Protein AF-A0A1Y2PES0-F1 (afdb_monomer)

Foldseek 3Di:
DDDDDDDDDDDDDPPPPPPPPPPPVPDDPPPPDDDDDDDDFDDDDDPDADFQQAEAAVLLVVLQLLLLVLLLLVVVLVVLVVVVVVPPPVSVVVNVVSVVVNVVSVVSNVVSVVPDDPPDPTHHDRFDHDDSPDSADAGENQRHFKYWYPLPWDWKWKWKAAPVGHTFDIWITWHARPSPPRTIMTTGDGDPDFFKIKIWMWTQDVVVRGIDITIGIHGHHD

Structure (mmCIF, N/CA/C/O backbone):
data_AF-A0A1Y2PES0-F1
#
_entry.id   AF-A0A1Y2PES0-F1
#
loop_
_atom_site.group_PDB
_atom_site.id
_atom_site.type_symbol
_atom_site.label_atom_id
_atom_site.label_alt_id
_atom_site.label_comp_id
_atom_site.label_asym_id
_atom_site.label_entity_id
_atom_site.label_seq_id
_atom_site.pdbx_PDB_ins_code
_atom_site.Cartn_x
_atom_site.Cartn_y
_atom_site.Cartn_z
_atom_site.occupancy
_atom_site.B_iso_or_equiv
_atom_site.auth_seq_id
_atom_site.auth_comp_id
_atom_site.auth_asym_id
_atom_site.auth_atom_id
_atom_site.pdbx_PDB_model_num
ATOM 1 N N . MET A 1 1 ? -47.379 29.077 63.136 1.00 41.00 1 MET A N 1
ATOM 2 C CA . MET A 1 1 ? -46.447 29.999 62.451 1.00 41.00 1 MET A CA 1
ATOM 3 C C . MET A 1 1 ? -45.117 29.281 62.284 1.00 41.00 1 MET A C 1
ATOM 5 O O . MET A 1 1 ? -44.477 29.005 63.286 1.00 41.00 1 MET A O 1
ATOM 9 N N . LYS A 1 2 ? -44.756 28.878 61.059 1.00 41.09 2 LYS A N 1
ATOM 10 C CA . LYS A 1 2 ? -43.464 28.243 60.753 1.00 41.09 2 LYS A CA 1
ATOM 11 C C . LYS A 1 2 ? -42.603 29.252 59.997 1.00 41.09 2 LYS A C 1
ATOM 13 O O . LYS A 1 2 ? -43.025 29.791 58.977 1.00 41.09 2 LYS A O 1
ATOM 18 N N . THR A 1 3 ? -41.451 29.549 60.575 1.00 44.72 3 THR A N 1
ATOM 19 C CA . THR A 1 3 ? -40.435 30.487 60.106 1.00 44.72 3 THR A CA 1
ATOM 20 C C . THR A 1 3 ? -39.692 29.931 58.892 1.00 44.72 3 THR A C 1
ATOM 22 O O . THR A 1 3 ? -39.411 28.739 58.799 1.00 44.72 3 THR A O 1
ATOM 25 N N . ARG A 1 4 ? -39.416 30.826 57.940 1.00 42.22 4 ARG A N 1
ATOM 26 C CA . ARG A 1 4 ? -38.616 30.590 56.737 1.00 42.22 4 ARG A CA 1
ATOM 27 C C . ARG A 1 4 ? -37.132 30.617 57.098 1.00 42.22 4 ARG A C 1
ATOM 29 O O . ARG A 1 4 ? -36.708 31.565 57.752 1.00 42.22 4 ARG A O 1
ATOM 36 N N . THR A 1 5 ? -36.353 29.696 56.536 1.00 45.03 5 THR 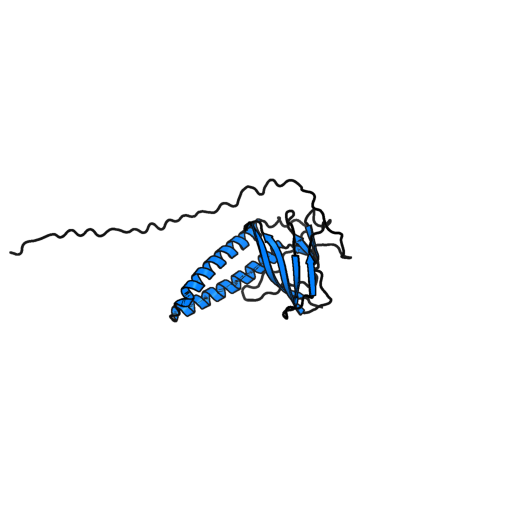A N 1
ATOM 37 C CA . THR A 1 5 ? -34.914 29.901 56.340 1.00 45.03 5 THR A CA 1
ATOM 38 C C . THR A 1 5 ? -34.556 29.482 54.919 1.00 45.03 5 THR A C 1
ATOM 40 O O . THR A 1 5 ? -34.707 28.326 54.536 1.00 45.03 5 THR A O 1
ATOM 43 N N . LEU A 1 6 ? -34.153 30.479 54.131 1.00 43.66 6 LEU A N 1
ATOM 44 C CA . LEU A 1 6 ? -33.559 30.356 52.806 1.00 43.66 6 LEU A CA 1
ATOM 45 C C . LEU A 1 6 ? -32.187 29.690 52.925 1.00 43.66 6 LEU A C 1
ATOM 47 O O . LEU A 1 6 ? -31.329 30.206 53.638 1.00 43.66 6 LEU A O 1
ATOM 51 N N . ILE A 1 7 ? -31.949 28.626 52.162 1.00 49.81 7 ILE A N 1
ATOM 52 C CA . ILE A 1 7 ? -30.593 28.187 51.829 1.00 49.81 7 ILE A CA 1
ATOM 53 C C . ILE A 1 7 ? -30.411 28.414 50.332 1.00 49.81 7 ILE A C 1
ATOM 55 O O . ILE A 1 7 ? -31.018 27.754 49.492 1.00 49.81 7 ILE A O 1
ATOM 59 N N . LYS A 1 8 ? -29.602 29.430 50.031 1.00 39.47 8 LYS A N 1
ATOM 60 C CA . LYS A 1 8 ? -28.995 29.658 48.726 1.00 39.47 8 LYS A CA 1
ATOM 61 C C . LYS A 1 8 ? -27.974 28.542 48.505 1.00 39.47 8 LYS A C 1
ATOM 63 O O . LYS A 1 8 ? -26.957 28.529 49.190 1.00 39.47 8 LYS A O 1
ATOM 68 N N . SER A 1 9 ? -28.206 27.672 47.532 1.00 40.66 9 SER A N 1
ATOM 69 C CA . SER A 1 9 ? -27.146 26.845 46.956 1.00 40.66 9 SER A CA 1
ATOM 70 C C . SER A 1 9 ? -27.098 27.111 45.465 1.00 40.66 9 SER A C 1
ATOM 72 O O . SER A 1 9 ? -27.890 26.595 44.682 1.00 40.66 9 SER A O 1
ATOM 74 N N . ALA A 1 10 ? -26.171 27.997 45.114 1.00 47.44 10 ALA A N 1
ATOM 75 C CA . ALA A 1 10 ? -25.633 28.123 43.780 1.00 47.44 10 ALA A CA 1
ATOM 76 C C . ALA A 1 10 ? -24.863 26.838 43.460 1.00 47.44 10 ALA A C 1
ATOM 78 O O . ALA A 1 10 ? -23.897 26.517 44.147 1.00 47.44 10 ALA A O 1
ATOM 79 N N . VAL A 1 11 ? -25.282 26.121 42.422 1.00 40.59 11 VAL A N 1
ATOM 80 C CA . VAL A 1 11 ? -24.442 25.126 41.755 1.00 40.59 11 VAL A CA 1
ATOM 81 C C . VAL A 1 11 ? -24.437 25.477 40.277 1.00 40.59 11 VAL A C 1
ATOM 83 O O . VAL A 1 11 ? -25.368 25.193 39.532 1.00 40.59 11 VAL A O 1
ATOM 86 N N . LEU A 1 12 ? -23.410 26.260 39.957 1.00 36.28 12 LEU A N 1
ATOM 87 C CA . LEU A 1 12 ? -22.601 26.244 38.747 1.00 36.28 12 LEU A CA 1
ATOM 88 C C . LEU A 1 12 ? -23.253 25.652 37.482 1.00 36.28 12 LEU A C 1
ATOM 90 O O . LEU A 1 12 ? -23.288 24.443 37.269 1.00 36.28 12 LEU A O 1
ATOM 94 N N . LEU A 1 13 ? -23.647 26.564 36.590 1.00 36.69 13 LEU A N 1
ATOM 95 C CA . LEU A 1 13 ? -23.593 26.363 35.146 1.00 36.69 13 LEU A CA 1
ATOM 96 C C . LEU A 1 13 ? -22.159 25.933 34.776 1.00 36.69 13 LEU A C 1
ATOM 98 O O . LEU A 1 13 ? -21.245 26.755 34.793 1.00 36.69 13 LEU A O 1
ATOM 102 N N . LEU A 1 14 ? -21.961 24.663 34.431 1.00 36.56 14 LEU A N 1
ATOM 103 C CA . LEU A 1 14 ? -20.836 24.235 33.602 1.00 36.56 14 LEU A CA 1
ATOM 104 C C . LEU A 1 14 ? -21.372 24.047 32.187 1.00 36.56 14 LEU A C 1
ATOM 106 O O . LEU A 1 14 ? -21.693 22.949 31.744 1.00 36.56 14 LEU A O 1
ATOM 110 N N . THR A 1 15 ? -21.502 25.169 31.483 1.00 38.59 15 THR A N 1
ATOM 111 C CA . THR A 1 15 ? -21.440 25.177 30.025 1.00 38.59 15 THR A CA 1
ATOM 112 C C . THR A 1 15 ? -20.070 24.641 29.641 1.00 38.59 15 THR A C 1
ATOM 114 O O . THR A 1 15 ? -19.070 25.354 29.746 1.00 38.59 15 THR A O 1
ATOM 117 N N . ILE A 1 16 ? -20.017 23.379 29.222 1.00 43.94 16 ILE A N 1
ATOM 118 C CA . ILE A 1 16 ? -18.884 22.866 28.463 1.00 43.94 16 ILE A CA 1
ATOM 119 C C . ILE A 1 16 ? -18.957 23.591 27.123 1.00 43.94 16 ILE A C 1
ATOM 121 O O . ILE A 1 16 ? -19.710 23.225 26.223 1.00 43.94 16 ILE A O 1
ATOM 125 N N . ILE A 1 17 ? -18.223 24.697 27.042 1.00 43.31 17 ILE A N 1
ATOM 126 C CA . ILE A 1 17 ? -17.782 25.264 25.780 1.00 43.31 17 ILE A CA 1
ATOM 127 C C . ILE A 1 17 ? -16.919 24.162 25.174 1.00 43.31 17 ILE A C 1
ATOM 129 O O . ILE A 1 17 ? -15.769 23.974 25.566 1.00 43.31 17 ILE A O 1
ATOM 133 N N . ALA A 1 18 ? -17.511 23.370 24.283 1.00 34.03 18 ALA A N 1
ATOM 134 C CA . ALA A 1 18 ? -16.745 22.586 23.341 1.00 34.03 18 ALA A CA 1
ATOM 135 C C . ALA A 1 18 ? -15.892 23.597 22.572 1.00 34.03 18 ALA A C 1
ATOM 137 O O . ALA A 1 18 ? -16.401 24.368 21.756 1.00 34.03 18 ALA A O 1
ATOM 138 N N . CYS A 1 19 ? -14.606 23.652 22.910 1.00 32.75 19 CYS A N 1
ATOM 139 C CA . CYS A 1 19 ? -13.605 24.320 22.106 1.00 32.75 19 CYS A CA 1
ATOM 140 C C . CYS A 1 19 ? -13.591 23.621 20.747 1.00 32.75 19 CYS A C 1
ATOM 142 O O . CYS A 1 19 ? -12.893 22.633 20.540 1.00 32.75 19 CYS A O 1
ATOM 144 N N . SER A 1 20 ? -14.393 24.144 19.824 1.00 32.91 20 SER A N 1
ATOM 145 C CA . SER A 1 20 ? -14.193 23.997 18.392 1.00 32.91 20 SER A CA 1
ATOM 146 C C . SER A 1 20 ? -12.903 24.732 18.033 1.00 32.91 20 SER A C 1
ATOM 148 O O . SER A 1 20 ? -12.934 25.825 17.473 1.00 32.91 20 SER A O 1
ATOM 150 N N . ASN A 1 21 ? -11.759 24.134 18.359 1.00 32.78 21 ASN A N 1
ATOM 151 C CA . ASN A 1 21 ? -10.548 24.403 17.606 1.00 32.78 21 ASN A CA 1
ATOM 152 C C . ASN A 1 21 ? -10.643 23.571 16.328 1.00 32.78 21 ASN A C 1
ATOM 154 O O . ASN A 1 21 ? -10.104 22.471 16.237 1.00 32.78 21 ASN A O 1
ATOM 158 N N . ASN A 1 22 ? -11.331 24.125 15.328 1.00 41.97 22 ASN A N 1
ATOM 159 C CA . ASN A 1 22 ? -10.915 23.910 13.951 1.00 41.97 22 ASN A CA 1
ATOM 160 C C . ASN A 1 22 ? -9.525 24.544 13.832 1.00 41.97 22 ASN A C 1
ATOM 162 O O . ASN A 1 22 ? -9.400 25.705 13.457 1.00 41.97 22 ASN A O 1
ATOM 166 N N . SER A 1 23 ? -8.473 23.808 14.192 1.00 35.09 23 SER A N 1
ATOM 167 C CA . SER A 1 23 ? -7.213 24.010 13.492 1.00 35.09 23 SER A CA 1
ATOM 168 C C . SER A 1 23 ? -7.359 23.234 12.191 1.00 35.09 23 SER A C 1
ATOM 170 O O . SER A 1 23 ? -7.079 22.035 12.123 1.00 35.09 23 SER A O 1
ATOM 172 N N . GLU A 1 24 ? -7.881 23.908 11.169 1.00 35.56 24 GLU A N 1
ATOM 173 C CA . GLU A 1 24 ? -7.454 23.604 9.812 1.00 35.56 24 GLU A CA 1
ATOM 174 C C . GLU A 1 24 ? -5.932 23.706 9.850 1.00 35.56 24 GLU A C 1
ATOM 176 O O . GLU A 1 24 ? -5.362 24.782 10.005 1.00 35.56 24 GLU A O 1
ATOM 181 N N . GLN A 1 25 ? -5.274 22.553 9.881 1.00 35.19 25 GLN A N 1
ATOM 182 C CA . GLN A 1 25 ? -3.841 22.485 9.705 1.00 35.19 25 GLN A CA 1
ATOM 183 C C . GLN A 1 25 ? -3.626 22.851 8.238 1.00 35.19 25 GLN A C 1
ATOM 185 O O . GLN A 1 25 ? -3.854 22.031 7.347 1.00 35.19 25 GLN A O 1
ATOM 190 N N . GLU A 1 26 ? -3.349 24.133 8.004 1.00 34.25 26 GLU A N 1
ATOM 191 C CA . GLU A 1 26 ? -3.016 24.670 6.693 1.00 34.25 26 GLU A CA 1
ATOM 192 C C . GLU A 1 26 ? -1.882 23.825 6.104 1.00 34.25 26 GLU A C 1
ATOM 194 O O . GLU A 1 26 ? -0.875 23.545 6.761 1.00 34.25 26 GLU A O 1
ATOM 199 N N . LEU A 1 27 ? -2.095 23.353 4.875 1.00 40.00 27 LEU A N 1
ATOM 200 C CA . LEU A 1 27 ? -1.072 22.674 4.089 1.00 40.00 27 LEU A CA 1
ATOM 201 C C . LEU A 1 27 ? 0.161 23.595 4.002 1.00 40.00 27 LEU A C 1
ATOM 203 O O . LEU A 1 27 ? -0.010 24.768 3.671 1.00 40.00 27 LEU A O 1
ATOM 207 N N . PRO A 1 28 ? 1.384 23.104 4.275 1.00 35.84 28 PRO A N 1
ATOM 208 C CA . PRO A 1 28 ? 2.584 23.930 4.202 1.00 35.84 28 PRO A CA 1
ATOM 209 C C . PRO A 1 28 ? 2.772 24.539 2.804 1.00 35.84 28 PRO A C 1
ATOM 211 O O . PRO A 1 28 ? 2.838 23.821 1.805 1.00 35.84 28 PRO A O 1
ATOM 214 N N . ASP A 1 29 ? 2.902 25.866 2.751 1.00 37.50 29 ASP A N 1
ATOM 215 C CA . ASP A 1 29 ? 3.033 26.692 1.536 1.00 37.50 29 ASP A CA 1
ATOM 216 C C . ASP A 1 29 ? 4.404 26.554 0.821 1.00 37.50 29 ASP A C 1
ATOM 218 O O . ASP A 1 29 ? 4.646 27.166 -0.222 1.00 37.50 29 ASP A O 1
ATOM 222 N N . ASP A 1 30 ? 5.315 25.722 1.338 1.00 35.25 30 ASP A N 1
ATOM 223 C CA . ASP A 1 30 ? 6.721 25.656 0.902 1.00 35.25 30 ASP A CA 1
ATOM 224 C C . ASP A 1 30 ? 6.998 24.762 -0.326 1.00 35.25 30 ASP A C 1
ATOM 226 O O . ASP A 1 30 ? 8.138 24.632 -0.774 1.00 35.25 30 ASP A O 1
ATOM 230 N N . PHE A 1 31 ? 5.974 24.184 -0.961 1.00 41.12 31 PHE A N 1
ATOM 231 C CA . PHE A 1 31 ? 6.166 23.288 -2.117 1.00 41.12 31 PHE A CA 1
ATOM 232 C C . PHE A 1 31 ? 6.373 23.991 -3.474 1.00 41.12 31 PHE A C 1
ATOM 234 O O . PHE A 1 31 ? 6.537 23.316 -4.490 1.00 41.12 31 PHE A O 1
ATOM 241 N N . LYS A 1 32 ? 6.389 25.331 -3.540 1.00 34.72 32 LYS A N 1
ATOM 242 C CA . LYS A 1 32 ? 6.498 26.060 -4.825 1.00 34.72 32 LYS A CA 1
ATOM 243 C C . LYS A 1 32 ? 7.913 26.365 -5.312 1.00 34.72 32 LYS A C 1
ATOM 245 O O . LYS A 1 32 ? 8.049 26.800 -6.451 1.00 34.72 32 LYS A O 1
ATOM 250 N N . ASN A 1 33 ? 8.956 26.123 -4.522 1.00 39.41 33 ASN A N 1
ATOM 251 C CA . ASN A 1 33 ? 10.332 26.406 -4.937 1.00 39.41 33 ASN A CA 1
ATOM 252 C C . ASN A 1 33 ? 11.265 25.250 -4.575 1.00 39.41 33 ASN A C 1
ATOM 254 O O . ASN A 1 33 ? 11.908 25.279 -3.529 1.00 39.41 33 ASN A O 1
ATOM 258 N N . GLN A 1 34 ? 11.397 24.257 -5.457 1.00 38.97 34 GLN A N 1
ATOM 259 C CA . GLN A 1 34 ? 12.517 23.320 -5.374 1.00 38.97 34 GLN A CA 1
ATOM 260 C C . GLN A 1 34 ? 13.311 23.277 -6.676 1.00 38.97 34 GLN A C 1
ATOM 262 O O . GLN A 1 34 ? 12.847 22.919 -7.755 1.00 38.97 34 GLN A O 1
ATOM 267 N N . THR A 1 35 ? 14.538 23.748 -6.511 1.00 38.22 35 THR A N 1
ATOM 268 C CA . THR A 1 35 ? 15.638 23.858 -7.452 1.00 38.22 35 THR A CA 1
ATOM 269 C C . THR A 1 35 ? 16.101 22.472 -7.900 1.00 38.22 35 THR A C 1
ATOM 271 O O . THR A 1 35 ? 16.339 21.595 -7.075 1.00 38.22 35 THR A O 1
ATOM 274 N N . THR A 1 36 ? 16.305 22.303 -9.205 1.00 32.41 36 THR A N 1
ATOM 275 C CA . THR A 1 36 ? 16.870 21.110 -9.855 1.00 32.41 36 THR A CA 1
ATOM 276 C C . THR A 1 36 ? 18.193 20.659 -9.223 1.00 32.41 36 THR A C 1
ATOM 278 O O . THR A 1 36 ? 19.242 21.258 -9.479 1.00 32.41 36 THR A O 1
ATOM 281 N N . MET A 1 37 ? 18.164 19.568 -8.455 1.00 36.69 37 MET A N 1
ATOM 282 C CA . MET A 1 37 ? 19.348 18.780 -8.099 1.00 36.69 37 MET A CA 1
ATOM 283 C C . MET A 1 37 ? 19.492 17.618 -9.090 1.00 36.69 37 MET A C 1
ATOM 285 O O . MET A 1 37 ? 18.544 16.888 -9.358 1.00 36.69 37 MET A O 1
ATOM 289 N N . LYS A 1 38 ? 20.686 17.450 -9.670 1.00 35.00 38 LYS A N 1
ATOM 290 C CA . LYS A 1 38 ? 20.985 16.359 -10.610 1.00 35.00 38 LYS A CA 1
ATOM 291 C C . LYS A 1 38 ? 21.088 15.027 -9.856 1.00 35.00 38 LYS A C 1
ATOM 293 O O . LYS A 1 38 ? 22.126 14.748 -9.256 1.00 35.00 38 LYS A O 1
ATOM 298 N N . GLN A 1 39 ? 20.035 14.214 -9.912 1.00 47.69 39 GLN A N 1
ATOM 299 C CA . GLN A 1 39 ? 20.023 12.836 -9.413 1.00 47.69 39 GLN A CA 1
ATOM 300 C C . GLN A 1 39 ? 20.979 11.936 -10.218 1.00 47.69 39 GLN A C 1
ATOM 302 O O . GLN A 1 39 ? 21.095 12.044 -11.441 1.00 47.69 39 GLN A O 1
ATOM 307 N N . LYS A 1 40 ? 21.687 11.039 -9.520 1.00 38.31 40 LYS A N 1
ATOM 308 C CA . LYS A 1 40 ? 22.484 9.965 -10.129 1.00 38.31 40 LYS A CA 1
ATOM 309 C C . LYS A 1 40 ? 21.602 8.731 -10.285 1.00 38.31 40 LYS A C 1
ATOM 311 O O . LYS A 1 40 ? 21.283 8.073 -9.303 1.00 38.31 40 LYS A O 1
ATOM 316 N N . PHE A 1 41 ? 21.247 8.428 -11.524 1.00 51.28 41 PHE A N 1
ATOM 317 C CA . PHE A 1 41 ? 20.443 7.271 -11.895 1.00 51.28 41 PHE A CA 1
ATOM 318 C C . PHE A 1 41 ? 21.322 6.049 -12.181 1.00 51.28 41 PHE A C 1
ATOM 320 O O . PHE A 1 41 ? 22.375 6.174 -12.813 1.00 51.28 41 PHE A O 1
ATOM 327 N N . ALA A 1 42 ? 20.900 4.871 -11.716 1.00 49.56 42 ALA A N 1
ATOM 328 C CA . ALA A 1 42 ? 21.530 3.605 -12.083 1.00 49.56 42 ALA A CA 1
ATOM 329 C C . ALA A 1 42 ? 21.128 3.208 -13.519 1.00 49.56 42 ALA A C 1
ATOM 331 O O . ALA A 1 42 ? 20.057 3.573 -14.002 1.00 49.56 42 ALA A O 1
ATOM 332 N N . GLY A 1 43 ? 22.015 2.505 -14.232 1.00 45.97 43 GLY A N 1
ATOM 333 C CA . GLY A 1 43 ? 21.829 2.156 -15.645 1.00 45.97 43 GLY A CA 1
ATOM 334 C C . GLY A 1 43 ? 20.631 1.231 -15.906 1.00 45.97 43 GLY A C 1
ATOM 335 O O . GLY A 1 43 ? 20.383 0.289 -15.158 1.00 45.97 43 GLY A O 1
ATOM 336 N N . LYS A 1 44 ? 19.916 1.508 -17.003 1.00 52.84 44 LYS A N 1
ATOM 337 C CA . LYS A 1 44 ? 18.713 0.816 -17.501 1.00 52.84 44 LYS A CA 1
ATOM 338 C C . LYS A 1 44 ? 18.993 -0.670 -17.790 1.00 52.84 44 LYS A C 1
ATOM 340 O O . LYS A 1 44 ? 19.861 -0.971 -18.602 1.00 52.84 44 LYS A O 1
ATOM 345 N N . SER A 1 45 ? 18.256 -1.584 -17.150 1.00 47.47 45 SER A N 1
ATOM 346 C CA . SER A 1 45 ? 18.385 -3.045 -17.358 1.00 47.47 45 SER A CA 1
ATOM 347 C C . SER A 1 45 ? 17.223 -3.667 -18.162 1.00 47.47 45 SER A C 1
ATOM 349 O O . SER A 1 45 ? 17.307 -4.814 -18.590 1.00 47.47 45 SER A O 1
ATOM 351 N N . ALA A 1 46 ? 16.134 -2.928 -18.410 1.00 58.03 46 ALA A N 1
ATOM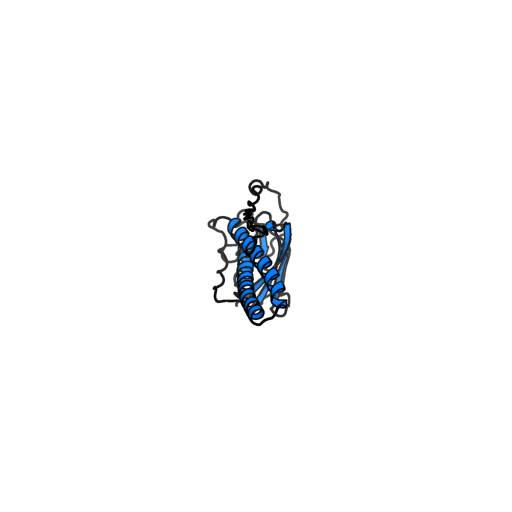 352 C CA . ALA A 1 46 ? 14.969 -3.438 -19.143 1.00 58.03 46 ALA A CA 1
ATOM 353 C C . ALA A 1 46 ? 15.064 -3.169 -20.658 1.00 58.03 46 ALA A C 1
ATOM 355 O O . ALA A 1 46 ? 15.499 -2.094 -21.072 1.00 58.03 46 ALA A O 1
ATOM 356 N N . SER A 1 47 ? 14.640 -4.137 -21.484 1.00 60.09 47 SER A N 1
ATOM 357 C CA . SER A 1 47 ? 14.578 -3.994 -22.950 1.00 60.09 47 SER A CA 1
ATOM 358 C C . SER A 1 47 ? 13.468 -3.050 -23.415 1.00 60.09 47 SER A C 1
ATOM 360 O O . SER A 1 47 ? 13.538 -2.527 -24.524 1.00 60.09 47 SER A O 1
ATOM 362 N N . GLU A 1 48 ? 12.445 -2.857 -22.583 1.00 73.62 48 GLU A N 1
ATOM 363 C CA . GLU A 1 48 ? 11.313 -1.969 -22.832 1.00 73.62 48 GLU A CA 1
ATOM 364 C C . GLU A 1 48 ? 11.463 -0.665 -22.026 1.00 73.62 48 GLU A C 1
ATOM 366 O O . GLU A 1 48 ? 12.220 -0.593 -21.050 1.00 73.62 48 GLU A O 1
ATOM 371 N N . GLU A 1 49 ? 10.787 0.399 -22.456 1.00 84.69 49 GLU A N 1
ATOM 372 C CA . GLU A 1 49 ? 10.790 1.688 -21.764 1.00 84.69 49 GLU A CA 1
ATOM 373 C C . GLU A 1 49 ? 9.462 1.918 -21.030 1.00 84.69 49 GLU A C 1
ATOM 375 O O . GLU A 1 49 ? 8.420 1.456 -21.512 1.00 84.69 49 GLU A O 1
ATOM 380 N N . PRO A 1 50 ? 9.469 2.667 -19.910 1.00 88.00 50 PRO A N 1
ATOM 381 C CA . PRO A 1 50 ? 8.237 3.118 -19.276 1.00 88.00 50 PRO A CA 1
ATOM 382 C C . PRO A 1 50 ? 7.357 3.897 -20.264 1.00 88.00 50 PRO A C 1
ATOM 384 O O . PRO A 1 50 ? 7.837 4.794 -20.964 1.00 88.00 50 PRO A O 1
ATOM 387 N N . ASN A 1 51 ? 6.073 3.552 -20.305 1.00 89.56 51 ASN A N 1
ATOM 388 C CA . ASN A 1 51 ? 5.012 4.210 -21.063 1.00 89.56 51 ASN A CA 1
ATOM 389 C C . ASN A 1 51 ? 3.654 4.066 -20.341 1.00 89.56 51 ASN A C 1
ATOM 391 O O . ASN A 1 51 ? 3.565 3.471 -19.268 1.00 89.56 51 ASN A O 1
ATOM 395 N N . GLN A 1 52 ? 2.585 4.625 -20.911 1.00 87.44 52 GLN A N 1
ATOM 396 C CA . GLN A 1 52 ? 1.259 4.651 -20.277 1.00 87.44 52 GLN A CA 1
ATOM 397 C C . GLN A 1 52 ? 0.648 3.269 -20.009 1.00 87.44 52 GLN A C 1
ATOM 399 O O . GLN A 1 52 ? -0.132 3.136 -19.069 1.00 87.44 52 GLN A O 1
ATOM 404 N N . ASP A 1 53 ? 0.981 2.262 -20.814 1.00 89.06 53 ASP A N 1
ATOM 405 C CA . ASP A 1 53 ? 0.342 0.944 -20.770 1.00 89.06 53 ASP A CA 1
ATOM 406 C C . ASP A 1 53 ? 1.053 -0.023 -19.814 1.00 89.06 53 ASP A C 1
ATOM 408 O O . ASP A 1 53 ? 0.449 -0.990 -19.344 1.00 89.06 53 ASP A O 1
ATOM 412 N N . ASN A 1 54 ? 2.327 0.241 -19.508 1.00 91.00 54 ASN A N 1
ATOM 413 C CA . ASN A 1 54 ? 3.175 -0.631 -18.693 1.00 91.00 54 ASN A CA 1
ATOM 414 C C . ASN A 1 54 ? 3.671 0.011 -17.386 1.00 91.00 54 ASN A C 1
ATOM 416 O O . ASN A 1 54 ? 4.550 -0.541 -16.719 1.00 91.00 54 ASN A O 1
ATOM 420 N N . THR A 1 55 ? 3.123 1.165 -17.005 1.00 92.69 55 THR A N 1
ATOM 421 C CA . THR A 1 55 ? 3.581 1.941 -15.847 1.00 92.69 55 THR A CA 1
ATOM 422 C C . THR A 1 55 ? 2.410 2.326 -14.957 1.00 92.69 55 THR A C 1
ATOM 424 O O . THR A 1 55 ? 1.341 2.675 -15.450 1.00 92.69 55 THR A O 1
ATOM 427 N N . TYR A 1 56 ? 2.625 2.327 -13.644 1.00 93.25 56 TYR A N 1
ATOM 428 C CA . TYR A 1 56 ? 1.762 3.048 -12.710 1.00 93.25 56 TYR A CA 1
ATOM 429 C C . TYR A 1 56 ? 2.481 4.232 -12.096 1.00 93.25 56 TYR A C 1
ATOM 431 O O . TYR A 1 56 ? 3.694 4.208 -11.918 1.00 93.25 56 TYR A O 1
ATOM 439 N N . PHE A 1 57 ? 1.714 5.255 -11.732 1.00 91.62 57 PHE A N 1
ATOM 440 C CA . PHE A 1 57 ? 2.199 6.271 -10.813 1.00 91.62 57 PHE A CA 1
ATOM 441 C C . PHE A 1 57 ? 2.180 5.695 -9.394 1.00 91.62 57 PHE A C 1
ATOM 443 O O . PHE A 1 57 ? 1.175 5.125 -8.969 1.00 91.62 57 PHE A O 1
ATOM 450 N N . GLU A 1 58 ? 3.285 5.795 -8.666 1.00 92.38 58 GLU A N 1
ATOM 451 C CA . GLU A 1 58 ? 3.404 5.193 -7.339 1.00 92.38 58 GLU A CA 1
ATOM 452 C C . GLU A 1 58 ? 2.389 5.796 -6.361 1.00 92.38 58 GLU A C 1
ATOM 454 O O . GLU A 1 58 ? 1.763 5.058 -5.604 1.00 92.38 58 GLU A O 1
ATOM 459 N N . GLU A 1 59 ? 2.126 7.102 -6.428 1.00 89.75 59 GLU A N 1
ATOM 460 C CA . GLU A 1 59 ? 1.166 7.749 -5.534 1.00 89.75 59 GLU A CA 1
ATOM 461 C C . GLU A 1 59 ? -0.263 7.247 -5.773 1.00 89.75 59 GLU A C 1
ATOM 463 O O . GLU A 1 59 ? -1.076 7.227 -4.849 1.00 89.75 59 GLU A O 1
ATOM 468 N N . ASP A 1 60 ? -0.566 6.784 -6.988 1.00 89.38 60 ASP A N 1
ATOM 469 C CA . ASP A 1 60 ? -1.834 6.132 -7.297 1.00 89.38 60 ASP A CA 1
ATOM 470 C C . ASP A 1 60 ? -1.912 4.716 -6.697 1.00 89.38 60 ASP A C 1
ATOM 472 O O . ASP A 1 60 ? -2.968 4.301 -6.214 1.00 89.38 60 ASP A O 1
ATOM 476 N N . VAL A 1 61 ? -0.792 3.987 -6.666 1.00 92.50 61 VAL A N 1
ATOM 477 C CA . VAL A 1 61 ? -0.679 2.696 -5.965 1.00 92.50 61 VAL A CA 1
ATOM 478 C C . VAL A 1 61 ? -0.811 2.889 -4.451 1.00 92.50 61 VAL A C 1
ATOM 480 O O . VAL A 1 61 ? -1.502 2.119 -3.781 1.00 92.50 61 VAL A O 1
ATOM 483 N N . HIS A 1 62 ? -0.219 3.950 -3.901 1.00 92.25 62 HIS A N 1
ATOM 484 C CA . HIS A 1 62 ? -0.368 4.297 -2.492 1.00 92.25 62 HIS A CA 1
ATOM 485 C C . HIS A 1 62 ? -1.808 4.733 -2.169 1.00 92.25 62 HIS A C 1
ATOM 487 O O . HIS A 1 62 ? -2.371 4.309 -1.162 1.00 92.25 62 HIS A O 1
ATOM 493 N N . ALA A 1 63 ? -2.459 5.513 -3.036 1.00 89.38 63 ALA A N 1
ATOM 494 C CA . ALA A 1 63 ? -3.866 5.866 -2.855 1.00 89.38 63 ALA A CA 1
ATOM 495 C C . ALA A 1 63 ? -4.745 4.608 -2.817 1.00 89.38 63 ALA A C 1
ATOM 497 O O . ALA A 1 63 ? -5.576 4.466 -1.921 1.00 89.38 63 ALA A O 1
ATOM 498 N N . TYR A 1 64 ? -4.492 3.656 -3.717 1.00 89.38 64 TYR A N 1
ATOM 499 C CA . TYR A 1 64 ? -5.165 2.359 -3.733 1.00 89.38 64 TYR A CA 1
ATOM 500 C C . TYR A 1 64 ? -4.972 1.570 -2.424 1.00 89.38 64 TYR A C 1
ATOM 502 O O . TYR A 1 64 ? -5.935 1.044 -1.862 1.00 89.38 64 TYR A O 1
ATOM 510 N N . TYR A 1 65 ? -3.746 1.533 -1.886 1.00 92.19 65 TYR A N 1
ATOM 511 C CA . TYR A 1 65 ? -3.463 0.957 -0.564 1.00 92.19 65 TYR A CA 1
ATOM 512 C C . TYR A 1 65 ? -4.319 1.590 0.541 1.00 92.19 65 TYR A C 1
ATOM 514 O O . TYR A 1 65 ? -4.940 0.880 1.338 1.00 92.19 65 TYR A O 1
ATOM 522 N N . ILE A 1 66 ? -4.366 2.923 0.585 1.00 92.31 66 ILE A N 1
ATOM 523 C CA . ILE A 1 66 ? -5.097 3.664 1.616 1.00 92.31 66 ILE A CA 1
ATOM 524 C C . ILE A 1 66 ? -6.606 3.419 1.507 1.00 92.31 66 ILE A C 1
ATOM 526 O O . ILE A 1 66 ? -7.269 3.244 2.527 1.00 92.31 66 ILE A O 1
ATOM 530 N N . GLU A 1 67 ? -7.160 3.340 0.296 1.00 89.31 67 GLU A N 1
ATOM 531 C CA . GLU A 1 67 ? -8.580 3.030 0.085 1.00 89.31 67 GLU A CA 1
ATOM 532 C C . GLU A 1 67 ? -8.966 1.640 0.598 1.00 89.31 67 GLU A C 1
ATOM 534 O O . GLU A 1 67 ? -9.956 1.494 1.325 1.00 89.31 67 GLU A O 1
ATOM 539 N N . ASN A 1 68 ? -8.148 0.631 0.300 1.00 88.38 68 ASN A N 1
ATOM 540 C CA . ASN A 1 68 ? -8.339 -0.721 0.822 1.00 88.38 68 ASN A CA 1
ATOM 541 C C . ASN A 1 68 ? -8.208 -0.763 2.352 1.00 88.38 68 ASN A C 1
ATOM 543 O O . ASN A 1 68 ? -8.991 -1.430 3.033 1.00 88.38 68 ASN A O 1
ATOM 547 N N . THR A 1 69 ? -7.232 -0.039 2.901 1.00 91.44 69 THR A N 1
ATOM 548 C CA . THR A 1 69 ? -6.983 0.022 4.346 1.00 91.44 69 THR A CA 1
ATOM 549 C C . THR A 1 69 ? -8.160 0.654 5.079 1.00 91.44 69 THR A C 1
ATOM 551 O O . THR A 1 69 ? -8.686 0.059 6.018 1.00 91.44 69 THR A O 1
ATOM 554 N N . LEU A 1 70 ? -8.650 1.800 4.599 1.00 92.31 70 LEU A N 1
ATOM 555 C CA . LEU A 1 70 ? -9.824 2.470 5.159 1.00 92.31 70 LEU A CA 1
ATOM 556 C C . LEU A 1 70 ? -11.064 1.573 5.114 1.00 92.31 70 LEU A C 1
ATOM 558 O O . LEU A 1 70 ? -11.795 1.494 6.098 1.00 92.31 70 LEU A O 1
ATOM 562 N N . THR A 1 71 ? -11.280 0.849 4.013 1.00 90.25 71 THR A N 1
ATOM 563 C CA . THR A 1 71 ? -12.407 -0.091 3.889 1.00 90.25 71 THR A CA 1
ATOM 564 C C . THR A 1 71 ? -12.379 -1.147 4.996 1.00 90.25 71 THR A C 1
ATOM 566 O O . THR A 1 71 ? -13.381 -1.351 5.685 1.00 90.25 71 THR A O 1
ATOM 569 N N . LYS A 1 72 ? -11.216 -1.767 5.238 1.00 90.81 72 LYS A N 1
ATOM 570 C CA . LYS A 1 72 ? -11.030 -2.743 6.326 1.00 90.81 72 LYS A CA 1
ATOM 571 C C . LYS A 1 72 ? -11.219 -2.106 7.702 1.00 90.81 72 LYS A C 1
ATOM 573 O O . LYS A 1 72 ? -11.932 -2.658 8.537 1.00 90.81 72 LYS A O 1
ATOM 578 N N . GLN A 1 73 ? -10.641 -0.926 7.923 1.00 94.69 73 GLN A N 1
ATOM 579 C CA . GLN A 1 73 ? -10.744 -0.213 9.195 1.00 94.69 73 GLN A CA 1
ATOM 580 C C . GLN A 1 73 ? -12.193 0.172 9.527 1.00 94.69 73 GLN A C 1
ATOM 582 O O . GLN A 1 73 ? -12.624 0.011 10.665 1.00 94.69 73 GLN A O 1
ATOM 587 N N . TYR A 1 74 ? -12.998 0.614 8.558 1.00 94.19 74 TYR A N 1
ATOM 588 C CA . TYR A 1 74 ? -14.412 0.912 8.810 1.00 94.19 74 TYR A CA 1
ATOM 589 C C . TYR A 1 74 ? -15.258 -0.331 9.096 1.00 94.19 74 TYR A C 1
ATOM 591 O O . TYR A 1 74 ? -16.246 -0.228 9.826 1.00 94.19 74 TYR A O 1
ATOM 599 N N . LEU A 1 75 ? -14.907 -1.493 8.541 1.00 92.56 75 LEU A N 1
ATOM 600 C CA . LEU A 1 75 ? -15.558 -2.755 8.895 1.00 92.56 75 LEU A CA 1
ATOM 601 C C . LEU A 1 75 ? -15.207 -3.170 10.322 1.00 92.56 75 LEU A C 1
ATOM 603 O O . LEU A 1 75 ? -16.118 -3.419 11.109 1.00 92.56 75 LEU A O 1
ATOM 607 N N . LEU A 1 76 ? -13.921 -3.129 10.680 1.00 95.56 76 LEU A N 1
ATOM 608 C CA . LEU A 1 76 ? -13.470 -3.404 12.044 1.00 95.56 76 LEU A CA 1
ATOM 609 C C . LEU A 1 76 ? -14.106 -2.436 13.051 1.00 95.56 76 LEU A C 1
ATOM 611 O O . LEU A 1 76 ? -14.544 -2.841 14.120 1.00 95.56 76 LEU A O 1
ATOM 615 N N . LYS A 1 77 ? -14.262 -1.161 12.683 1.00 97.25 77 LYS A N 1
ATOM 616 C CA . LYS A 1 77 ? -14.956 -0.165 13.507 1.00 97.25 77 LYS A CA 1
ATOM 617 C C . LYS A 1 77 ? -16.394 -0.585 13.818 1.00 97.25 77 LYS A C 1
ATOM 619 O O . LYS A 1 77 ? -16.839 -0.409 14.947 1.00 97.25 77 LYS A O 1
ATOM 624 N N . LYS A 1 78 ? -17.132 -1.110 12.832 1.00 96.44 78 LYS A N 1
ATOM 625 C CA . LYS A 1 78 ? -18.507 -1.602 13.038 1.00 96.44 78 LYS A CA 1
ATOM 626 C C . LYS A 1 78 ? -18.529 -2.812 13.970 1.00 96.44 78 LYS A C 1
ATOM 628 O O . LYS A 1 78 ? -19.405 -2.889 14.822 1.00 96.44 78 LYS A O 1
ATOM 633 N N . GLU A 1 79 ? -17.568 -3.717 13.815 1.00 96.81 79 GLU A N 1
ATOM 634 C CA . GLU A 1 79 ? -17.427 -4.898 14.668 1.00 96.81 79 GLU A CA 1
ATOM 635 C C . GLU A 1 79 ? -17.128 -4.518 16.124 1.00 96.81 79 GLU A C 1
ATOM 637 O O . GLU A 1 79 ? -17.826 -4.974 17.024 1.00 96.81 79 GLU A O 1
ATOM 642 N N . LEU A 1 80 ? -16.168 -3.621 16.361 1.00 98.06 80 LEU A N 1
ATOM 643 C CA . LEU A 1 80 ? -15.827 -3.155 17.709 1.00 98.06 80 LEU A CA 1
ATOM 644 C C . LEU A 1 80 ? -17.006 -2.458 18.395 1.00 98.06 80 LEU A C 1
ATOM 646 O O . LEU A 1 80 ? -17.243 -2.682 19.577 1.00 98.06 80 LEU A O 1
ATOM 650 N N . VAL A 1 81 ? -17.790 -1.659 17.661 1.00 98.00 81 VAL A N 1
ATOM 651 C CA . VAL A 1 81 ? -19.015 -1.049 18.208 1.00 98.00 81 VAL A CA 1
ATOM 652 C C . VAL A 1 81 ? -20.018 -2.120 18.647 1.00 98.00 81 VAL A C 1
ATOM 654 O O . VAL A 1 81 ? -20.558 -2.011 19.744 1.00 98.00 81 VAL A O 1
ATOM 657 N N . ALA A 1 82 ? -20.226 -3.170 17.848 1.00 97.94 82 ALA A N 1
ATOM 658 C CA . ALA A 1 82 ? -21.113 -4.271 18.224 1.00 97.94 82 ALA A CA 1
ATOM 659 C C . ALA A 1 82 ? -20.611 -5.015 19.476 1.00 97.94 82 ALA A C 1
ATOM 661 O O . ALA A 1 82 ? -21.395 -5.304 20.374 1.00 97.94 82 ALA A O 1
ATOM 662 N N . GLN A 1 83 ? -19.300 -5.252 19.593 1.00 97.94 83 GLN A N 1
ATOM 663 C CA . GLN A 1 83 ? -18.717 -5.875 20.789 1.00 97.94 83 GLN A CA 1
ATOM 664 C C . GLN A 1 83 ? -18.916 -5.022 22.053 1.00 97.94 83 GLN A C 1
ATOM 666 O O . GLN A 1 83 ? -19.190 -5.561 23.125 1.00 97.94 83 GLN A O 1
ATOM 671 N N . ILE A 1 84 ? -18.815 -3.694 21.942 1.00 97.75 84 ILE A N 1
ATOM 672 C CA . ILE A 1 84 ? -19.089 -2.774 23.058 1.00 97.75 84 ILE A CA 1
ATOM 673 C C . ILE A 1 84 ? -20.564 -2.863 23.474 1.00 97.75 84 ILE A C 1
ATOM 675 O O . ILE A 1 84 ? -20.866 -2.902 24.665 1.00 97.75 84 ILE A O 1
ATOM 679 N N . GLU A 1 85 ? -21.489 -2.940 22.513 1.00 97.12 85 GLU A N 1
ATOM 680 C CA . GLU A 1 85 ? -22.921 -3.130 22.794 1.00 97.12 85 GLU A CA 1
ATOM 681 C C . GLU A 1 85 ? -23.211 -4.470 23.497 1.00 97.12 85 GLU A C 1
ATOM 683 O O . GLU A 1 85 ? -24.144 -4.560 24.297 1.00 97.12 85 GLU A O 1
ATOM 688 N N . GLU A 1 86 ? -22.383 -5.490 23.256 1.00 98.00 86 GLU A N 1
ATOM 689 C CA . GLU A 1 86 ? -22.415 -6.795 23.932 1.00 98.00 86 GLU A CA 1
ATOM 690 C C . GLU A 1 86 ? -21.717 -6.800 25.309 1.00 98.00 86 GLU A C 1
ATOM 692 O O . GLU A 1 86 ? -21.772 -7.802 26.026 1.00 98.00 86 GLU A O 1
ATOM 697 N N . GLY A 1 87 ? -21.110 -5.680 25.719 1.00 97.31 87 GLY A N 1
ATOM 698 C CA . GLY A 1 87 ? -20.466 -5.505 27.024 1.00 97.31 87 GLY A CA 1
ATOM 699 C C . GLY A 1 87 ? -18.971 -5.832 27.060 1.00 97.31 87 GLY A C 1
ATOM 700 O O . GLY A 1 87 ? -18.431 -6.065 28.141 1.00 97.31 87 GLY A O 1
ATOM 701 N N . ASN A 1 88 ? -18.293 -5.874 25.908 1.00 97.31 88 ASN A N 1
ATOM 702 C CA . ASN A 1 88 ? -16.838 -6.000 25.853 1.00 97.31 88 ASN A CA 1
ATOM 703 C C . ASN A 1 88 ? -16.156 -4.630 26.012 1.00 97.31 88 ASN A C 1
ATOM 705 O O . ASN A 1 88 ? -15.897 -3.933 25.030 1.00 97.31 88 ASN A O 1
ATOM 709 N N . ASP A 1 89 ? -15.822 -4.259 27.247 1.00 95.00 89 ASP A N 1
ATOM 710 C CA . ASP A 1 89 ? -15.167 -2.979 27.544 1.00 95.00 89 ASP A CA 1
ATOM 711 C C . ASP A 1 89 ? -13.740 -2.872 26.960 1.00 95.00 89 ASP A C 1
ATOM 713 O O . ASP A 1 89 ? -13.277 -1.766 26.680 1.00 95.00 89 ASP A O 1
ATOM 717 N N . GLU A 1 90 ? -13.048 -3.992 26.701 1.00 95.88 90 GLU A N 1
ATOM 718 C CA . GLU A 1 90 ? -11.715 -3.982 26.067 1.00 95.88 90 GLU A CA 1
ATOM 719 C C . GLU A 1 90 ? -11.769 -3.461 24.620 1.00 95.88 90 GLU A C 1
ATOM 721 O O . GLU A 1 90 ? -10.796 -2.898 24.112 1.00 95.88 90 GLU A O 1
ATOM 726 N N . ALA A 1 91 ? -12.924 -3.588 23.957 1.00 97.06 91 ALA A N 1
ATOM 727 C CA . ALA A 1 91 ? -13.124 -3.084 22.602 1.00 97.06 91 ALA A CA 1
ATOM 728 C C . ALA A 1 91 ? -13.163 -1.544 22.535 1.00 97.06 91 ALA A C 1
ATOM 730 O O . ALA A 1 91 ? -12.975 -0.983 21.454 1.00 97.06 91 ALA A O 1
ATOM 731 N N . ILE A 1 92 ? -13.357 -0.843 23.662 1.00 97.12 92 ILE A N 1
ATOM 732 C CA . ILE A 1 92 ? -13.365 0.629 23.712 1.00 97.12 92 ILE A CA 1
ATOM 733 C C . ILE A 1 92 ? -11.984 1.185 23.355 1.00 97.12 92 ILE A C 1
ATOM 735 O O . ILE A 1 92 ? -11.876 2.033 22.471 1.00 97.12 92 ILE A O 1
ATOM 739 N N . GLU A 1 93 ? -10.924 0.682 23.992 1.00 96.69 93 GLU A N 1
ATOM 740 C CA . GLU A 1 93 ? -9.557 1.155 23.740 1.00 96.69 93 GLU A CA 1
ATOM 741 C C . GLU A 1 93 ? -9.129 0.864 22.293 1.00 96.69 93 GLU A C 1
ATOM 743 O O . GLU A 1 93 ? -8.573 1.727 21.610 1.00 96.69 93 GLU A O 1
ATOM 748 N N . GLN A 1 94 ? -9.469 -0.325 21.785 1.00 97.62 94 GLN A N 1
ATOM 749 C CA . GLN A 1 94 ? -9.211 -0.699 20.392 1.00 97.62 94 GLN A CA 1
ATOM 750 C C . GLN A 1 94 ? -9.947 0.226 19.413 1.00 97.62 94 GLN A C 1
ATOM 752 O O . GLN A 1 94 ? -9.389 0.627 18.390 1.00 97.62 94 GLN A O 1
ATOM 757 N N . LEU A 1 95 ? -11.191 0.603 19.729 1.00 98.00 95 LEU A N 1
ATOM 758 C CA . LEU A 1 95 ? -11.981 1.512 18.905 1.00 98.00 95 LEU A CA 1
ATOM 759 C C . LEU A 1 95 ? -11.377 2.921 18.876 1.00 98.00 95 LEU A C 1
ATOM 761 O O . LEU A 1 95 ? -11.352 3.541 17.812 1.00 98.00 95 LEU A O 1
ATOM 765 N N . GLU A 1 96 ? -10.887 3.431 20.006 1.00 97.62 96 GLU A N 1
ATOM 766 C CA . GLU A 1 96 ? -10.237 4.745 20.073 1.00 97.62 96 GLU A CA 1
ATOM 767 C C . GLU A 1 96 ? -8.962 4.793 19.222 1.00 97.62 96 GLU A C 1
ATOM 769 O O . GLU A 1 96 ? -8.784 5.728 18.434 1.00 97.62 96 GLU A O 1
ATOM 774 N N . GLN A 1 97 ? -8.114 3.766 19.317 1.00 97.75 97 GLN A N 1
ATOM 775 C CA . GLN A 1 97 ? -6.907 3.643 18.493 1.00 97.75 97 GLN A CA 1
ATOM 776 C C . GLN A 1 97 ? -7.265 3.578 17.001 1.00 97.75 97 GLN A C 1
ATOM 778 O O . GLN A 1 97 ? -6.772 4.377 16.202 1.00 97.75 97 GLN A O 1
ATOM 783 N N . LEU A 1 98 ? -8.216 2.715 16.633 1.00 98.06 98 LEU A N 1
ATOM 784 C CA . LEU A 1 98 ? -8.678 2.568 15.253 1.00 98.06 98 LEU A CA 1
ATOM 785 C C . LEU A 1 98 ? -9.235 3.877 14.672 1.00 98.06 98 LEU A C 1
ATOM 787 O O . LEU A 1 98 ? -9.013 4.192 13.503 1.00 98.06 98 LEU A O 1
ATOM 791 N N . GLN A 1 99 ? -9.957 4.670 15.467 1.00 97.88 99 GLN A N 1
ATOM 792 C CA . GLN A 1 99 ? -10.474 5.968 15.024 1.00 97.88 99 GLN A CA 1
ATOM 793 C C . GLN A 1 99 ? -9.358 6.975 14.716 1.00 97.88 99 GLN A C 1
ATOM 795 O O . GLN A 1 99 ? -9.491 7.755 13.768 1.00 97.88 99 GLN A O 1
ATOM 800 N N . GLN A 1 100 ? -8.265 6.959 15.483 1.00 97.75 100 GLN A N 1
ATOM 801 C CA . GLN A 1 100 ? -7.098 7.799 15.209 1.00 97.75 100 GLN A CA 1
ATOM 802 C C . GLN A 1 100 ? -6.404 7.376 13.910 1.00 97.75 100 GLN A C 1
ATOM 804 O O . GLN A 1 100 ? -6.088 8.234 13.083 1.00 97.75 100 GLN A O 1
ATOM 809 N N . GLU A 1 101 ? -6.244 6.071 13.685 1.00 96.62 101 GLU A N 1
ATOM 810 C CA . GLU A 1 101 ? -5.670 5.544 12.444 1.00 96.62 101 GLU A CA 1
ATOM 811 C C . GLU A 1 101 ? -6.525 5.878 11.215 1.00 96.62 101 GLU A C 1
ATOM 813 O O . GLU A 1 101 ? -5.989 6.317 10.198 1.00 96.62 101 GLU A O 1
ATOM 818 N N . ILE A 1 102 ? -7.853 5.727 11.305 1.00 97.44 102 ILE A N 1
ATOM 819 C CA . ILE A 1 102 ? -8.782 6.111 10.229 1.00 97.44 102 ILE A CA 1
ATOM 820 C C . ILE A 1 102 ? -8.603 7.590 9.891 1.00 97.44 102 ILE A C 1
ATOM 822 O O . ILE A 1 102 ? -8.461 7.945 8.721 1.00 97.44 102 ILE A O 1
ATOM 826 N N . LYS A 1 103 ? -8.570 8.460 10.908 1.00 97.31 103 LYS A N 1
ATOM 827 C CA . LYS A 1 103 ? -8.393 9.903 10.709 1.00 97.31 103 LYS A CA 1
ATOM 828 C C . LYS A 1 103 ? -7.074 10.213 9.996 1.00 97.31 103 LYS A C 1
ATOM 830 O O . LYS A 1 103 ? -7.065 11.033 9.078 1.00 97.31 103 LYS A O 1
ATOM 835 N N . LEU A 1 104 ? -5.981 9.561 10.393 1.00 94.88 104 LEU A N 1
ATOM 836 C CA . LEU A 1 104 ? -4.679 9.725 9.749 1.00 94.88 104 LEU A CA 1
ATOM 837 C C . LEU A 1 104 ? -4.715 9.252 8.288 1.00 94.88 104 LEU A C 1
ATOM 839 O O . LEU A 1 104 ? -4.310 9.988 7.391 1.00 94.88 104 LEU A O 1
ATOM 843 N N . ASN A 1 105 ? -5.265 8.066 8.025 1.00 94.62 105 ASN A N 1
ATOM 844 C CA . ASN A 1 105 ? -5.374 7.519 6.672 1.00 94.62 105 ASN A CA 1
ATOM 845 C C . ASN A 1 105 ? -6.272 8.376 5.767 1.00 94.62 105 ASN A C 1
ATOM 847 O O . ASN A 1 105 ? -5.959 8.562 4.593 1.00 94.62 105 ASN A O 1
ATOM 851 N N . GLU A 1 106 ? -7.347 8.970 6.289 1.00 94.19 106 GLU A N 1
ATOM 852 C CA . GLU A 1 106 ? -8.158 9.944 5.548 1.00 94.19 106 GLU A CA 1
ATOM 853 C C . GLU A 1 106 ? -7.363 11.207 5.179 1.00 94.19 106 GLU A C 1
ATOM 855 O O . GLU A 1 106 ? -7.536 11.749 4.083 1.00 94.19 106 GLU A O 1
ATOM 860 N N . GLN A 1 107 ? -6.493 11.692 6.069 1.00 93.12 107 GLN A N 1
ATOM 861 C CA . GLN A 1 107 ? -5.618 12.835 5.787 1.00 93.12 107 GLN A CA 1
ATOM 862 C C . GLN A 1 107 ? -4.575 12.486 4.722 1.00 93.12 107 GLN A C 1
ATOM 864 O O . GLN A 1 107 ? -4.414 13.246 3.766 1.00 93.12 107 GLN A O 1
ATOM 869 N N . ILE A 1 108 ? -3.941 11.314 4.831 1.00 91.69 108 ILE A N 1
ATOM 870 C CA . ILE A 1 108 ? -3.006 10.796 3.823 1.00 91.69 108 ILE A CA 1
ATOM 871 C C . ILE A 1 108 ? -3.713 10.658 2.472 1.00 91.69 108 ILE A C 1
ATOM 873 O O . ILE A 1 108 ? -3.198 11.135 1.463 1.00 91.69 108 ILE A O 1
ATOM 877 N N . LYS A 1 109 ? -4.924 10.085 2.446 1.00 89.69 109 LYS A N 1
ATOM 878 C CA . LYS A 1 109 ? -5.748 9.972 1.235 1.00 89.69 109 LYS A CA 1
ATOM 879 C C . LYS A 1 109 ? -5.919 11.341 0.574 1.00 89.69 109 LYS A C 1
ATOM 881 O O . LYS A 1 109 ? -5.612 11.499 -0.604 1.00 89.69 109 LYS A O 1
ATOM 886 N N . LYS A 1 110 ? -6.366 12.349 1.333 1.00 88.00 110 LYS A N 1
ATOM 887 C CA . LYS A 1 110 ? -6.550 13.723 0.830 1.00 88.00 110 LYS A CA 1
ATOM 888 C C . LYS A 1 110 ? -5.247 14.324 0.303 1.00 88.00 110 LYS A C 1
ATOM 890 O O . LYS A 1 110 ? -5.271 14.935 -0.763 1.00 88.00 110 LYS A O 1
ATOM 895 N N . TYR A 1 111 ? -4.135 14.129 1.012 1.00 88.12 111 TYR A N 1
ATOM 896 C CA . TYR A 1 111 ? -2.816 14.581 0.573 1.00 88.12 111 TYR A CA 1
ATOM 897 C C . TYR A 1 111 ? -2.445 13.970 -0.782 1.00 88.12 111 TYR A C 1
ATOM 899 O O . TYR A 1 111 ? -2.165 14.718 -1.713 1.00 88.12 111 TYR A O 1
ATOM 907 N N . LEU A 1 112 ? -2.536 12.642 -0.928 1.00 85.69 112 LEU A N 1
ATOM 908 C CA . LEU A 1 112 ? -2.206 11.929 -2.170 1.00 85.69 112 LEU A CA 1
ATOM 909 C C . LEU A 1 112 ? -3.043 12.417 -3.362 1.00 85.69 112 LEU A C 1
ATOM 911 O O . LEU A 1 112 ? -2.509 12.623 -4.451 1.00 85.69 112 LEU A O 1
ATOM 915 N N . PHE A 1 113 ? -4.337 12.684 -3.160 1.00 77.88 113 PHE A N 1
ATOM 916 C CA . PHE A 1 113 ? -5.183 13.267 -4.209 1.00 77.88 113 PHE A CA 1
ATOM 917 C C . PHE A 1 113 ? -4.853 14.731 -4.523 1.00 77.88 113 PHE A C 1
ATOM 919 O O . PHE A 1 113 ? -5.065 15.160 -5.656 1.00 77.88 113 PHE A O 1
ATOM 926 N N . GLY A 1 114 ? -4.352 15.491 -3.546 1.00 74.50 114 GLY A N 1
ATOM 927 C CA . GLY A 1 114 ? -3.984 16.898 -3.703 1.00 74.50 114 GLY A CA 1
ATOM 928 C C . GLY A 1 114 ? -2.627 17.118 -4.376 1.00 74.50 114 GLY A C 1
ATOM 929 O O . GLY A 1 114 ? -2.481 18.071 -5.137 1.00 74.50 114 GLY A O 1
ATOM 930 N N . VAL A 1 115 ? -1.648 16.239 -4.134 1.00 68.62 115 VAL A N 1
ATOM 931 C CA . VAL A 1 115 ? -0.303 16.315 -4.746 1.00 68.62 115 VAL A CA 1
ATOM 932 C C . VAL A 1 115 ? -0.217 15.651 -6.112 1.00 68.62 115 VAL A C 1
ATOM 934 O O . VAL A 1 115 ? 0.814 15.730 -6.779 1.00 68.62 115 VAL A O 1
ATOM 937 N N . ARG A 1 116 ? -1.293 14.988 -6.536 1.00 65.38 116 ARG A N 1
ATOM 938 C CA . ARG A 1 116 ? -1.356 14.330 -7.830 1.00 65.38 116 ARG A CA 1
ATOM 939 C C . ARG A 1 116 ? -1.016 15.339 -8.933 1.00 65.38 116 ARG A C 1
ATOM 941 O O . ARG A 1 116 ? -1.706 16.360 -9.032 1.00 65.38 116 ARG A O 1
ATOM 948 N N . PRO A 1 117 ? -0.017 15.066 -9.793 1.00 63.41 117 PRO A N 1
ATOM 949 C CA . PRO A 1 117 ? 0.222 15.929 -10.933 1.00 63.41 117 PRO A CA 1
ATOM 950 C C . PRO A 1 117 ? -1.070 16.014 -11.760 1.00 63.41 117 PRO A C 1
ATOM 952 O O . PRO A 1 117 ? -1.779 15.006 -11.902 1.00 63.41 117 PRO A O 1
ATOM 955 N N . PRO A 1 118 ? -1.434 17.205 -12.276 1.00 61.72 118 PRO A N 1
ATOM 956 C CA . PRO A 1 118 ? -2.582 17.327 -13.164 1.00 61.72 118 PRO A CA 1
ATOM 957 C C . PRO A 1 118 ? -2.436 16.286 -14.273 1.00 61.72 118 PRO A C 1
ATOM 959 O O . PRO A 1 118 ? -1.324 16.060 -14.740 1.00 61.72 118 PRO A O 1
ATOM 962 N N . LYS A 1 119 ? -3.534 15.617 -14.650 1.00 62.72 119 LYS A N 1
ATOM 963 C CA . LYS A 1 119 ? -3.540 14.575 -15.689 1.00 62.72 119 LYS A CA 1
ATOM 964 C C . LYS A 1 119 ? -3.047 15.166 -17.010 1.00 62.72 119 LYS A C 1
ATOM 966 O O . LYS A 1 119 ? -3.843 15.645 -17.816 1.00 62.72 119 LYS A O 1
ATOM 971 N N . LEU A 1 120 ? -1.736 15.176 -17.203 1.00 62.06 120 LEU A N 1
ATOM 972 C CA . LEU A 1 120 ? -1.115 15.611 -18.433 1.00 62.06 120 LEU A CA 1
ATOM 973 C C . LEU A 1 120 ? -1.248 14.466 -19.445 1.00 62.06 120 LEU A C 1
ATOM 975 O O . LEU A 1 120 ? -1.117 13.293 -19.070 1.00 62.06 120 LEU A O 1
ATOM 979 N N . PRO A 1 121 ? -1.545 14.773 -20.718 1.00 64.31 121 PRO A N 1
ATOM 980 C CA . PRO A 1 121 ? -1.495 13.779 -21.781 1.00 64.31 121 PRO A CA 1
ATOM 981 C C . PRO A 1 121 ? -0.143 13.063 -21.744 1.00 64.31 121 PRO A C 1
ATOM 983 O O . PRO A 1 121 ? 0.888 13.723 -21.655 1.00 64.31 121 PRO A O 1
ATOM 986 N N . GLY A 1 122 ? -0.147 11.733 -21.786 1.00 72.12 122 GLY A N 1
ATOM 987 C CA . GLY A 1 122 ? 1.078 10.937 -21.725 1.00 72.12 122 GLY A CA 1
ATOM 988 C C . GLY A 1 122 ? 1.369 10.296 -20.368 1.00 72.12 122 GLY A C 1
ATOM 989 O O . GLY A 1 122 ? 2.162 9.371 -20.347 1.00 72.12 122 GLY A O 1
ATOM 990 N N . PHE A 1 123 ? 0.706 10.677 -19.265 1.00 78.44 123 PHE A N 1
ATOM 991 C CA . PHE A 1 123 ? 0.877 10.006 -17.961 1.00 78.44 123 PHE A CA 1
ATOM 992 C C . PHE A 1 123 ? 0.099 8.685 -17.870 1.00 78.44 123 PHE A C 1
ATOM 994 O O . PHE A 1 123 ? -0.952 8.561 -18.513 1.00 78.44 123 PHE A O 1
ATOM 1001 N N . PRO A 1 124 ? 0.576 7.701 -17.082 1.00 81.31 124 PRO A N 1
ATOM 1002 C CA . PRO A 1 124 ? -0.142 6.449 -16.895 1.00 81.31 124 PRO A CA 1
ATOM 1003 C C . PRO A 1 124 ? -1.515 6.695 -16.250 1.00 81.31 124 PRO A C 1
ATOM 1005 O O . PRO A 1 124 ? -1.665 7.600 -15.420 1.00 81.31 124 PRO A O 1
ATOM 1008 N N . PRO A 1 125 ? -2.545 5.920 -16.621 1.00 81.81 125 PRO A N 1
ATOM 1009 C CA . PRO A 1 125 ? -3.832 5.998 -15.953 1.00 81.81 125 PRO A CA 1
ATOM 1010 C C . PRO A 1 125 ? -3.717 5.481 -14.506 1.00 81.81 125 PRO A C 1
ATOM 1012 O O . PRO A 1 125 ? -2.917 4.580 -14.240 1.00 81.81 125 PRO A O 1
ATOM 1015 N N . PRO A 1 126 ? -4.542 5.989 -13.569 1.00 84.00 126 PRO A N 1
ATOM 1016 C CA . PRO A 1 126 ? -4.645 5.372 -12.253 1.00 84.00 126 PRO A CA 1
ATOM 1017 C C . PRO A 1 126 ? -5.053 3.898 -12.359 1.00 84.00 126 PRO A C 1
ATOM 1019 O O . PRO A 1 126 ? -5.812 3.537 -13.270 1.00 84.00 126 PRO A O 1
ATOM 1022 N N . PRO A 1 127 ? -4.665 3.065 -11.379 1.00 82.81 127 PRO A N 1
ATOM 1023 C CA . PRO A 1 127 ? -5.289 1.775 -11.191 1.00 82.81 127 PRO A CA 1
ATOM 1024 C C . PRO A 1 127 ? -6.787 1.965 -10.937 1.00 82.81 127 PRO A C 1
ATOM 1026 O O . PRO A 1 127 ? -7.249 3.011 -10.468 1.00 82.81 127 PRO A O 1
ATOM 1029 N N . LYS A 1 128 ? -7.572 0.945 -11.285 1.00 80.38 128 LYS A N 1
ATOM 1030 C CA . LYS A 1 128 ? -9.019 0.986 -11.063 1.00 80.38 128 LYS A CA 1
ATOM 1031 C C . LYS A 1 128 ? -9.296 1.101 -9.558 1.00 80.38 128 LYS A C 1
ATOM 1033 O O . LYS A 1 128 ? -8.666 0.368 -8.795 1.00 80.38 128 LYS A O 1
ATOM 1038 N N . PRO A 1 129 ? -10.219 1.984 -9.136 1.00 69.88 129 PRO A N 1
ATOM 1039 C CA . PRO A 1 129 ? -10.598 2.079 -7.734 1.00 69.88 129 PRO A CA 1
ATOM 1040 C C . PRO A 1 129 ? -11.197 0.753 -7.266 1.00 69.88 129 PRO A C 1
ATOM 1042 O O . PRO A 1 129 ? -11.784 0.013 -8.062 1.00 69.88 129 PRO A O 1
ATOM 1045 N N . CYS A 1 130 ? -11.045 0.468 -5.977 1.00 70.38 130 CYS A N 1
ATOM 1046 C CA . CYS A 1 130 ? -11.679 -0.690 -5.367 1.00 70.38 130 CYS A CA 1
ATOM 1047 C C . CYS A 1 130 ? -13.208 -0.520 -5.371 1.00 70.38 130 CYS A C 1
ATOM 1049 O O . CYS A 1 130 ? -13.704 0.575 -5.096 1.00 70.38 130 CYS A O 1
ATOM 1051 N N . ASP A 1 131 ? -13.959 -1.576 -5.703 1.00 70.62 131 ASP A N 1
ATOM 1052 C CA . ASP A 1 131 ? -15.415 -1.565 -5.527 1.00 70.62 131 ASP A CA 1
ATOM 1053 C C . ASP A 1 131 ? -15.711 -1.502 -4.021 1.00 70.62 131 ASP A C 1
ATOM 1055 O O . ASP A 1 131 ? -15.104 -2.228 -3.236 1.00 70.62 131 ASP A O 1
ATOM 1059 N N . GLU A 1 132 ? -16.661 -0.664 -3.601 1.00 64.12 132 GLU A N 1
ATOM 1060 C CA . GLU A 1 132 ? -17.052 -0.507 -2.192 1.00 64.12 132 GLU A CA 1
ATOM 1061 C C . GLU A 1 132 ? -17.486 -1.833 -1.538 1.00 64.12 132 GLU A C 1
ATOM 1063 O O . GLU A 1 132 ? -17.523 -1.952 -0.312 1.00 64.12 132 GLU A O 1
ATOM 1068 N N . LYS A 1 133 ? -17.831 -2.841 -2.348 1.00 65.94 133 LYS A N 1
ATOM 1069 C CA . LYS A 1 133 ? -18.215 -4.184 -1.893 1.00 65.94 133 LYS A CA 1
ATOM 1070 C C . LYS A 1 133 ? -17.039 -5.140 -1.706 1.00 65.94 133 LYS A C 1
ATOM 1072 O O . LYS A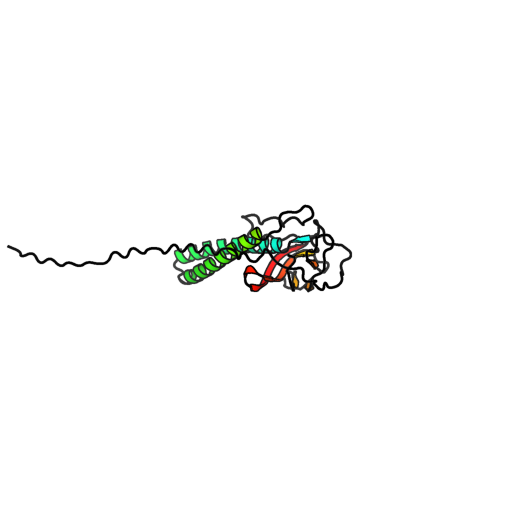 1 133 ? -17.217 -6.191 -1.089 1.00 65.94 133 LYS A O 1
ATOM 1077 N N . GLU A 1 134 ? -15.867 -4.824 -2.243 1.00 66.19 134 GLU A N 1
ATOM 1078 C CA . GLU A 1 134 ? -14.708 -5.707 -2.224 1.00 66.19 134 GLU A CA 1
ATOM 1079 C C . GLU A 1 134 ? -13.748 -5.328 -1.090 1.00 66.19 134 GLU A C 1
ATOM 1081 O O . GLU A 1 134 ? -13.133 -4.272 -1.064 1.00 66.19 134 GLU A O 1
ATOM 1086 N N . ILE A 1 135 ? -13.578 -6.235 -0.128 1.00 64.38 135 ILE A N 1
ATOM 1087 C CA . ILE A 1 135 ? -12.749 -6.008 1.074 1.00 64.38 135 ILE A CA 1
ATOM 1088 C C . ILE A 1 135 ? -11.253 -6.265 0.781 1.00 64.38 135 ILE A C 1
ATOM 1090 O O . ILE A 1 135 ? -10.378 -6.062 1.627 1.00 64.38 135 ILE A O 1
ATOM 1094 N N . ASN A 1 136 ? -10.935 -6.744 -0.426 1.00 69.50 136 ASN A N 1
ATOM 1095 C CA . ASN A 1 136 ? -9.591 -7.165 -0.801 1.00 69.50 136 ASN A CA 1
ATOM 1096 C C . ASN A 1 136 ? -9.328 -7.025 -2.305 1.00 69.50 136 ASN A C 1
ATOM 1098 O O . ASN A 1 136 ? -8.962 -7.998 -2.970 1.00 69.50 136 ASN A O 1
ATOM 1102 N N . CYS A 1 137 ? -9.542 -5.824 -2.841 1.00 82.75 137 CYS A N 1
ATOM 1103 C CA . CYS A 1 137 ? -9.227 -5.555 -4.235 1.00 82.75 137 CYS A CA 1
ATOM 1104 C C . CYS A 1 137 ? -7.740 -5.811 -4.513 1.00 82.75 137 CYS A C 1
ATOM 1106 O O . CYS A 1 137 ? -6.865 -5.422 -3.730 1.00 82.75 137 CYS A O 1
ATOM 1108 N N . LYS A 1 138 ? -7.471 -6.473 -5.642 1.00 90.25 138 LYS A N 1
ATOM 1109 C CA . LYS A 1 138 ? -6.119 -6.794 -6.108 1.00 90.25 138 LYS A CA 1
ATOM 1110 C C . LYS A 1 138 ? -5.702 -5.836 -7.212 1.00 90.25 138 LYS A C 1
ATOM 1112 O O . LYS A 1 138 ? -6.427 -5.652 -8.190 1.00 90.25 138 LYS A O 1
ATOM 1117 N N . LEU A 1 139 ? -4.509 -5.272 -7.077 1.00 92.06 139 LEU A N 1
ATOM 1118 C CA . LEU A 1 139 ? -3.888 -4.439 -8.094 1.00 92.06 139 LEU A CA 1
ATOM 1119 C C . LEU A 1 139 ? -3.431 -5.318 -9.276 1.00 92.06 139 LEU A C 1
ATOM 1121 O O . LEU A 1 139 ? -2.595 -6.204 -9.082 1.00 92.06 139 LEU A O 1
ATOM 1125 N N . PRO A 1 140 ? -3.946 -5.117 -10.500 1.00 92.00 140 PRO A N 1
ATOM 1126 C CA . PRO A 1 140 ? -3.487 -5.886 -11.648 1.00 92.00 140 PRO A CA 1
ATOM 1127 C C . PRO A 1 140 ? -2.079 -5.436 -12.049 1.00 92.00 140 PRO A C 1
ATOM 1129 O O . PRO A 1 140 ? -1.855 -4.266 -12.344 1.00 92.00 140 PRO A O 1
ATOM 1132 N N . LEU A 1 141 ? -1.130 -6.370 -12.089 1.00 92.69 141 LEU A N 1
ATOM 1133 C CA . LEU A 1 141 ? 0.260 -6.098 -12.465 1.00 92.69 141 LEU A CA 1
ATOM 1134 C C . LEU A 1 141 ? 0.677 -6.777 -13.775 1.00 92.69 141 LEU A C 1
ATOM 1136 O O . LEU A 1 141 ? 1.815 -6.599 -14.198 1.00 92.69 141 LEU A O 1
ATOM 1140 N N . THR A 1 142 ? -0.207 -7.524 -14.444 1.00 90.25 142 THR A N 1
ATOM 1141 C CA . THR A 1 142 ? 0.108 -8.333 -15.641 1.00 90.25 142 THR A CA 1
ATOM 1142 C C . THR A 1 142 ? 0.937 -7.590 -16.690 1.00 90.25 142 THR A C 1
ATOM 1144 O O . THR A 1 142 ? 1.984 -8.084 -17.094 1.00 90.25 142 THR A O 1
ATOM 1147 N N . ASN A 1 143 ? 0.552 -6.365 -17.049 1.00 89.25 143 ASN A N 1
ATOM 1148 C CA . ASN A 1 143 ? 1.278 -5.569 -18.048 1.00 89.25 143 ASN A CA 1
ATOM 1149 C C . ASN A 1 143 ? 2.179 -4.491 -17.433 1.00 89.25 143 ASN A C 1
ATOM 1151 O O . ASN A 1 143 ? 2.884 -3.797 -18.155 1.00 89.25 143 ASN A O 1
ATOM 1155 N N . ILE A 1 144 ? 2.169 -4.347 -16.108 1.00 92.75 144 ILE A N 1
ATOM 1156 C CA . ILE A 1 144 ? 2.870 -3.270 -15.414 1.00 92.75 144 ILE A CA 1
ATOM 1157 C C . ILE A 1 144 ? 4.277 -3.734 -15.054 1.00 92.75 144 ILE A C 1
ATOM 1159 O O . ILE A 1 144 ? 4.460 -4.694 -14.303 1.00 92.75 144 ILE A O 1
ATOM 1163 N N . GLN A 1 145 ? 5.260 -3.030 -15.603 1.00 92.06 145 GLN A N 1
ATOM 1164 C CA . GLN A 1 145 ? 6.689 -3.298 -15.462 1.00 92.06 145 GLN A CA 1
ATOM 1165 C C . GLN A 1 145 ? 7.420 -2.173 -14.724 1.00 92.06 145 GLN A C 1
ATOM 1167 O O . GLN A 1 145 ? 8.567 -2.358 -14.322 1.00 92.06 145 GLN A O 1
ATOM 1172 N N . TYR A 1 146 ? 6.778 -1.019 -14.523 1.00 93.38 146 TYR A N 1
ATOM 1173 C CA . TYR A 1 146 ? 7.412 0.153 -13.926 1.00 93.38 146 TYR A CA 1
ATOM 1174 C C . TYR A 1 146 ? 6.494 0.857 -12.932 1.00 93.38 146 TYR A C 1
ATOM 1176 O O . TYR A 1 146 ? 5.273 0.900 -13.101 1.00 93.38 146 TYR A O 1
ATOM 1184 N N . LEU A 1 147 ? 7.112 1.467 -11.924 1.00 93.69 147 LEU A N 1
ATOM 1185 C CA . LEU A 1 147 ? 6.494 2.516 -11.125 1.00 93.69 147 LEU A CA 1
ATOM 1186 C C . LEU A 1 147 ? 7.189 3.833 -11.451 1.00 93.69 147 LEU A C 1
ATOM 1188 O O . LEU A 1 147 ? 8.417 3.905 -11.426 1.00 93.69 147 LEU A O 1
ATOM 1192 N N . LEU A 1 148 ? 6.399 4.851 -11.763 1.00 92.25 148 LEU A N 1
ATOM 1193 C CA . LEU A 1 148 ? 6.828 6.233 -11.913 1.00 92.25 148 LEU A CA 1
ATOM 1194 C C . LEU A 1 148 ? 6.625 6.947 -10.578 1.00 92.25 148 LEU A C 1
ATOM 1196 O O . LEU A 1 148 ? 5.576 6.797 -9.958 1.00 92.25 148 LEU A O 1
ATOM 1200 N N . LEU A 1 149 ? 7.616 7.709 -10.141 1.00 89.88 149 LEU A N 1
ATOM 1201 C CA . LEU A 1 149 ? 7.624 8.378 -8.847 1.00 89.88 149 LEU A CA 1
ATOM 1202 C C . LEU A 1 149 ? 7.672 9.892 -9.035 1.00 89.88 149 LEU A C 1
ATOM 1204 O O . LEU A 1 149 ? 8.176 10.387 -10.042 1.00 89.88 149 LEU A O 1
ATOM 1208 N N . THR A 1 150 ? 7.215 10.647 -8.038 1.00 84.88 150 THR A N 1
ATOM 1209 C CA . THR A 1 150 ? 7.406 12.105 -7.994 1.00 84.88 150 THR A CA 1
ATOM 1210 C C . THR A 1 150 ? 8.885 12.510 -8.066 1.00 84.88 150 THR A C 1
ATOM 1212 O O . THR A 1 150 ? 9.762 11.820 -7.547 1.00 84.88 150 THR A O 1
ATOM 1215 N N . GLN A 1 151 ? 9.163 13.666 -8.686 1.00 74.44 151 GLN A N 1
ATOM 1216 C CA . GLN A 1 151 ? 10.517 14.141 -9.036 1.00 74.44 151 GLN A CA 1
ATOM 1217 C C . GLN A 1 151 ? 11.506 14.214 -7.860 1.00 74.44 151 GLN A C 1
ATOM 1219 O O . GLN A 1 151 ? 12.708 14.070 -8.061 1.00 74.44 151 GLN A O 1
ATOM 1224 N N . ASN A 1 152 ? 11.007 14.396 -6.638 1.00 73.12 152 ASN A N 1
ATOM 1225 C CA . ASN A 1 152 ? 11.829 14.515 -5.431 1.00 73.12 152 ASN A CA 1
ATOM 1226 C C . ASN A 1 152 ? 11.965 13.198 -4.659 1.00 73.12 152 ASN A C 1
ATOM 1228 O O . ASN A 1 152 ? 12.458 13.196 -3.534 1.00 73.12 152 ASN A O 1
ATOM 1232 N N . SER A 1 153 ? 11.488 12.084 -5.219 1.00 79.31 153 SER A N 1
ATOM 1233 C CA . SER A 1 153 ? 11.624 10.785 -4.571 1.00 79.31 153 SER A CA 1
ATOM 1234 C C . SER A 1 153 ? 13.092 10.381 -4.526 1.00 79.31 153 SER A C 1
ATOM 1236 O O . SER A 1 153 ? 13.768 10.294 -5.553 1.00 79.31 153 SER A O 1
ATOM 1238 N N . GLU A 1 154 ? 13.571 10.114 -3.319 1.00 77.62 154 GLU A N 1
ATOM 1239 C CA . GLU A 1 154 ? 14.891 9.565 -3.047 1.00 77.62 154 GLU A CA 1
ATOM 1240 C C . GLU A 1 154 ? 14.717 8.170 -2.453 1.00 77.62 154 GLU A C 1
ATOM 1242 O O . GLU A 1 154 ? 13.814 7.969 -1.648 1.00 77.62 154 GLU A O 1
ATOM 1247 N N . ASN A 1 155 ? 15.589 7.233 -2.844 1.00 81.31 155 ASN A N 1
ATOM 1248 C CA . ASN A 1 155 ? 15.686 5.872 -2.300 1.00 81.31 155 ASN A CA 1
ATOM 1249 C C . ASN A 1 155 ? 14.337 5.127 -2.198 1.00 81.31 155 ASN A C 1
ATOM 1251 O O . ASN A 1 155 ? 13.597 5.255 -1.227 1.00 81.31 155 ASN A O 1
ATOM 1255 N N . ILE A 1 156 ? 14.051 4.281 -3.188 1.00 90.62 156 ILE A N 1
ATOM 1256 C CA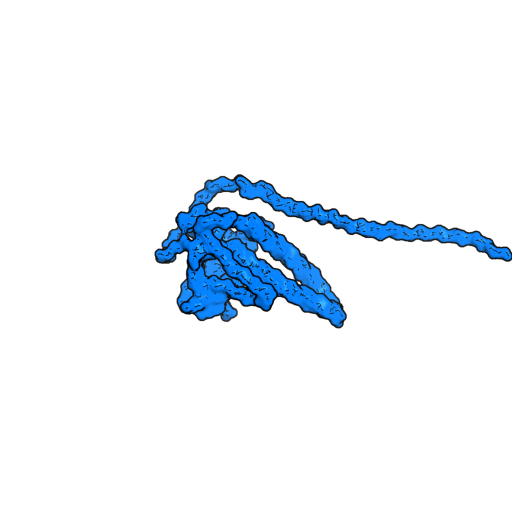 . ILE A 1 156 ? 12.927 3.340 -3.144 1.00 90.62 156 ILE A CA 1
ATOM 1257 C C . ILE A 1 156 ? 13.448 1.903 -3.118 1.00 90.62 156 ILE A C 1
ATOM 1259 O O . ILE A 1 156 ? 14.408 1.571 -3.824 1.00 90.62 156 ILE A O 1
ATOM 1263 N N . SER A 1 157 ? 12.776 1.058 -2.341 1.00 94.38 157 SER A N 1
ATOM 1264 C CA . SER A 1 157 ? 12.862 -0.394 -2.457 1.00 94.38 157 SER A CA 1
ATOM 1265 C C . SER A 1 157 ? 11.486 -0.946 -2.801 1.00 94.38 157 SER A C 1
ATOM 1267 O O . SER A 1 157 ? 10.487 -0.621 -2.155 1.00 94.38 157 SER A O 1
ATOM 1269 N N . VAL A 1 158 ? 11.433 -1.771 -3.840 1.00 96.00 158 VAL A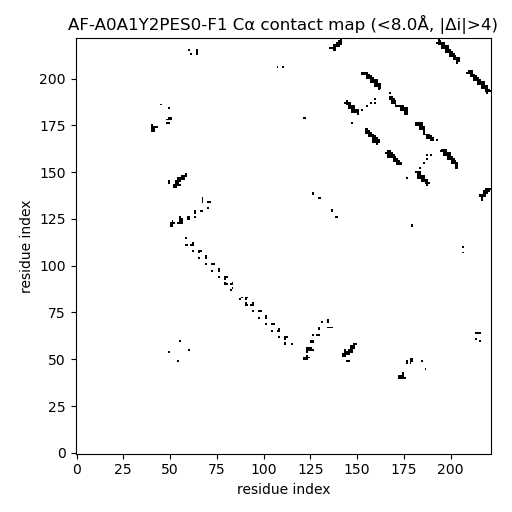 N 1
ATOM 1270 C CA . VAL A 1 158 ? 10.221 -2.456 -4.274 1.00 96.00 158 VAL A CA 1
ATOM 1271 C C . VAL A 1 158 ? 10.476 -3.948 -4.240 1.00 96.00 158 VAL A C 1
ATOM 1273 O O . VAL A 1 158 ? 11.397 -4.445 -4.882 1.00 96.00 158 VAL A O 1
ATOM 1276 N N . THR A 1 159 ? 9.657 -4.678 -3.495 1.00 96.44 159 THR A N 1
ATOM 1277 C CA . THR A 1 159 ? 9.745 -6.135 -3.390 1.00 96.44 159 THR A CA 1
ATOM 1278 C C . THR A 1 159 ? 8.409 -6.759 -3.754 1.00 96.44 159 THR A C 1
ATOM 1280 O O . THR A 1 159 ? 7.366 -6.314 -3.286 1.00 96.44 159 THR A O 1
ATOM 1283 N N . ILE A 1 160 ? 8.436 -7.816 -4.559 1.00 96.25 160 ILE A N 1
ATOM 1284 C CA . ILE A 1 160 ? 7.264 -8.607 -4.924 1.00 96.25 160 ILE A CA 1
ATOM 1285 C C . ILE A 1 160 ? 7.424 -9.990 -4.300 1.00 96.25 160 ILE A C 1
ATOM 1287 O O . ILE A 1 160 ? 8.424 -10.674 -4.535 1.00 96.25 160 ILE A O 1
ATOM 1291 N N . LYS A 1 161 ? 6.439 -10.395 -3.497 1.00 96.44 161 LYS A N 1
ATOM 1292 C CA . LYS A 1 161 ? 6.399 -11.709 -2.846 1.00 96.44 161 LYS A CA 1
ATOM 1293 C C . LYS A 1 161 ? 5.155 -12.485 -3.242 1.00 96.44 161 LYS A C 1
ATOM 1295 O O . LYS A 1 161 ? 4.115 -11.879 -3.472 1.00 96.44 161 LYS A O 1
ATOM 1300 N N . THR A 1 162 ? 5.227 -13.808 -3.271 1.00 95.56 162 THR A N 1
ATOM 1301 C CA . THR A 1 162 ? 4.024 -14.647 -3.325 1.00 95.56 162 THR A CA 1
ATOM 1302 C C . THR A 1 162 ? 3.237 -14.540 -2.015 1.00 95.56 162 THR A C 1
ATOM 1304 O O . THR A 1 162 ? 3.742 -14.031 -1.008 1.00 95.56 162 THR A O 1
ATOM 1307 N N . ILE A 1 163 ? 2.000 -15.043 -1.999 1.00 93.31 163 ILE A N 1
ATOM 1308 C CA . ILE A 1 163 ? 1.186 -15.107 -0.773 1.00 93.31 163 ILE A CA 1
ATOM 1309 C C . ILE A 1 163 ? 1.814 -16.004 0.309 1.00 93.31 163 ILE A C 1
ATOM 1311 O O . ILE A 1 163 ? 1.578 -15.793 1.495 1.00 93.31 163 ILE A O 1
ATOM 1315 N N . GLU A 1 164 ? 2.647 -16.971 -0.084 1.00 94.25 164 GLU A N 1
ATOM 1316 C CA . GLU A 1 164 ? 3.427 -17.832 0.813 1.00 94.25 164 GLU A CA 1
ATOM 1317 C C . GLU A 1 164 ? 4.692 -17.141 1.354 1.00 94.25 164 GLU A C 1
ATOM 1319 O O . GLU A 1 164 ? 5.370 -17.684 2.227 1.00 94.25 164 GLU A O 1
ATOM 1324 N N . GLY A 1 165 ? 5.008 -15.937 0.864 1.00 92.94 165 GLY A N 1
ATOM 1325 C CA . GLY A 1 165 ? 6.130 -15.118 1.319 1.00 92.94 165 GLY A CA 1
ATOM 1326 C C . GLY A 1 165 ? 7.437 -15.317 0.550 1.00 92.94 165 GLY A C 1
ATOM 1327 O O . GLY A 1 165 ? 8.451 -14.736 0.944 1.00 92.94 165 GLY A O 1
ATOM 1328 N N . GLU A 1 166 ? 7.435 -16.089 -0.539 1.00 95.00 166 GLU A N 1
ATOM 1329 C CA . GLU A 1 166 ? 8.598 -16.250 -1.416 1.00 95.00 166 GLU A CA 1
ATOM 1330 C C . GLU A 1 166 ? 8.841 -14.964 -2.214 1.00 95.00 166 GLU A C 1
ATOM 1332 O O . GLU A 1 166 ? 7.940 -14.459 -2.880 1.00 95.00 166 GLU A O 1
ATOM 1337 N N . THR A 1 167 ? 10.053 -14.408 -2.150 1.00 95.44 167 THR A N 1
ATOM 1338 C CA . THR A 1 167 ? 10.418 -13.228 -2.945 1.00 95.44 167 THR A CA 1
ATOM 1339 C C . THR A 1 167 ? 10.663 -13.635 -4.391 1.00 95.44 167 THR A C 1
ATOM 1341 O O . THR A 1 167 ? 11.624 -14.340 -4.671 1.00 95.44 167 THR A O 1
ATOM 1344 N N . ILE A 1 168 ? 9.843 -13.118 -5.304 1.00 93.50 168 ILE A N 1
ATOM 1345 C CA . ILE A 1 168 ? 9.970 -13.344 -6.753 1.00 93.50 168 ILE A CA 1
ATOM 1346 C C . ILE A 1 168 ? 10.566 -12.138 -7.483 1.00 93.50 168 ILE A C 1
ATOM 1348 O O . ILE A 1 168 ? 10.692 -12.145 -8.704 1.00 93.50 168 ILE A O 1
ATOM 1352 N N . GLY A 1 169 ? 10.882 -11.064 -6.759 1.00 92.62 169 GLY A N 1
ATOM 1353 C CA . GLY A 1 169 ? 11.412 -9.845 -7.345 1.00 92.62 169 GLY A CA 1
ATOM 1354 C C . GLY A 1 169 ? 11.789 -8.806 -6.302 1.00 92.62 169 GLY A C 1
ATOM 1355 O O . GLY A 1 169 ? 11.027 -8.554 -5.369 1.00 92.62 169 GLY A O 1
ATOM 1356 N N . THR A 1 170 ? 12.947 -8.177 -6.483 1.00 92.62 170 THR A N 1
ATOM 1357 C CA . THR A 1 170 ? 13.378 -7.019 -5.696 1.00 92.62 170 THR A CA 1
ATOM 1358 C C . THR A 1 170 ? 14.040 -6.015 -6.621 1.00 92.62 170 THR A C 1
ATOM 1360 O O . THR A 1 170 ? 14.847 -6.379 -7.479 1.00 92.62 170 THR A O 1
ATOM 1363 N N . ASN A 1 171 ? 13.700 -4.746 -6.444 1.00 89.75 171 ASN A N 1
ATOM 1364 C CA . ASN A 1 171 ? 14.357 -3.645 -7.108 1.00 89.75 171 ASN A CA 1
ATOM 1365 C C . ASN A 1 171 ? 14.696 -2.549 -6.113 1.00 89.75 171 ASN A C 1
ATOM 1367 O O . ASN A 1 171 ? 13.857 -2.137 -5.313 1.00 89.75 171 ASN A O 1
ATOM 1371 N N . GLU A 1 172 ? 15.928 -2.076 -6.201 1.00 85.62 172 GLU A N 1
ATOM 1372 C CA . GLU A 1 172 ? 16.417 -0.966 -5.409 1.00 85.62 172 GLU A CA 1
ATOM 1373 C C . GLU A 1 172 ? 16.983 0.073 -6.362 1.00 85.62 172 GLU A C 1
ATOM 1375 O O . GLU A 1 172 ? 17.824 -0.222 -7.216 1.00 85.62 172 GLU A O 1
ATOM 1380 N N . GLY A 1 173 ? 16.512 1.303 -6.199 1.00 83.56 173 GLY A N 1
ATOM 1381 C CA . GLY A 1 173 ? 17.001 2.434 -6.963 1.00 83.56 173 GLY A CA 1
ATOM 1382 C C . GLY A 1 173 ? 16.073 2.904 -8.074 1.00 83.56 173 GLY A C 1
ATOM 1383 O O . GLY A 1 173 ? 15.024 2.336 -8.388 1.00 83.56 173 GLY A O 1
ATOM 1384 N N . LEU A 1 174 ? 16.490 4.038 -8.621 1.00 89.69 174 LEU A N 1
ATOM 1385 C CA . LEU A 1 174 ? 15.737 4.840 -9.564 1.00 89.69 174 LEU A CA 1
ATOM 1386 C C . LEU A 1 174 ? 16.543 5.015 -10.846 1.00 89.69 174 LEU A C 1
ATOM 1388 O O . LEU A 1 174 ? 17.780 5.079 -10.825 1.00 89.69 174 LEU A O 1
ATOM 1392 N N . PHE A 1 175 ? 15.830 5.166 -11.954 1.00 88.62 175 PHE A N 1
ATOM 1393 C CA . PHE A 1 175 ? 16.380 5.578 -13.236 1.00 88.62 175 PHE A CA 1
ATOM 1394 C C . PHE A 1 175 ? 15.545 6.701 -13.864 1.00 88.62 175 PHE A C 1
ATOM 1396 O O . PHE A 1 175 ? 14.374 6.878 -13.535 1.00 88.62 175 PHE A O 1
ATOM 1403 N N . SER A 1 176 ? 16.156 7.476 -14.762 1.00 87.00 176 SER A N 1
ATOM 1404 C CA . SER A 1 176 ? 15.454 8.521 -15.516 1.00 87.00 176 SER A CA 1
ATOM 1405 C C . SER A 1 176 ? 14.532 7.877 -16.546 1.00 87.00 176 SER A C 1
ATOM 1407 O O . SER A 1 176 ? 15.002 7.116 -17.396 1.00 87.00 176 SER A O 1
ATOM 1409 N N . ALA A 1 177 ? 13.235 8.176 -16.490 1.00 85.38 177 ALA A N 1
ATOM 1410 C CA . ALA A 1 177 ? 12.298 7.778 -17.528 1.00 85.38 177 ALA A CA 1
ATOM 1411 C C . ALA A 1 177 ? 12.172 8.900 -18.565 1.00 85.38 177 ALA A C 1
ATOM 1413 O O . ALA A 1 177 ? 11.410 9.847 -18.384 1.00 85.38 177 ALA A O 1
ATOM 1414 N N . ASP A 1 178 ? 12.919 8.784 -19.664 1.00 81.50 178 ASP A N 1
ATOM 1415 C CA . ASP A 1 178 ? 12.991 9.827 -20.700 1.00 81.50 178 ASP A CA 1
ATOM 1416 C C . ASP A 1 178 ? 11.618 10.161 -21.319 1.00 81.50 178 ASP A C 1
ATOM 1418 O O . ASP A 1 178 ? 11.383 11.298 -21.720 1.00 81.50 178 ASP A O 1
ATOM 1422 N N . ASN A 1 179 ? 10.686 9.200 -21.328 1.00 84.31 179 ASN A N 1
ATOM 1423 C CA . ASN A 1 179 ? 9.317 9.370 -21.833 1.00 84.31 179 ASN A CA 1
ATOM 1424 C C . ASN A 1 179 ? 8.371 10.094 -20.858 1.00 84.31 179 ASN A C 1
ATOM 1426 O O . ASN A 1 179 ? 7.225 10.364 -21.211 1.00 84.31 179 ASN A O 1
ATOM 1430 N N . PHE A 1 180 ? 8.823 10.393 -19.638 1.00 83.81 180 PHE A N 1
ATOM 1431 C CA . PHE A 1 180 ? 8.016 11.003 -18.584 1.00 83.81 180 PHE A CA 1
ATOM 1432 C C . PHE A 1 180 ? 8.696 12.245 -17.997 1.00 83.81 180 PHE A C 1
ATOM 1434 O O . PHE A 1 180 ? 8.851 12.332 -16.788 1.00 83.81 180 PHE A O 1
ATOM 1441 N N . ASP A 1 181 ? 9.119 13.200 -18.833 1.00 77.56 181 ASP A N 1
ATOM 1442 C CA . ASP A 1 181 ? 9.509 14.578 -18.462 1.00 77.56 181 ASP A CA 1
ATOM 1443 C C . ASP A 1 181 ? 10.242 14.734 -17.106 1.00 77.56 181 ASP A C 1
ATOM 1445 O O . ASP A 1 181 ? 9.872 15.542 -16.249 1.00 77.56 181 ASP A O 1
ATOM 1449 N N . GLY A 1 182 ? 11.301 13.948 -16.890 1.00 78.38 182 GLY A N 1
ATOM 1450 C CA . GLY A 1 182 ? 12.150 14.050 -15.697 1.00 78.38 182 GLY A CA 1
ATOM 1451 C C . GLY A 1 182 ? 11.590 13.402 -14.427 1.00 78.38 182 GLY A C 1
ATOM 1452 O O . GLY A 1 182 ? 12.143 13.616 -13.350 1.00 78.38 182 GLY A O 1
ATOM 1453 N N . TYR A 1 183 ? 10.525 12.608 -14.527 1.00 87.19 183 TYR A N 1
ATOM 1454 C CA . TYR A 1 183 ? 10.054 11.776 -13.427 1.00 87.19 183 TYR A CA 1
ATOM 1455 C C . TYR A 1 183 ? 10.937 10.521 -13.300 1.00 87.19 183 TYR A C 1
ATOM 1457 O O . TYR A 1 183 ? 11.168 9.817 -14.292 1.00 87.19 183 TYR A O 1
ATOM 1465 N N . PRO A 1 184 ? 11.453 10.222 -12.096 1.00 90.38 184 PRO A N 1
ATOM 1466 C CA . PRO A 1 184 ? 12.193 8.996 -11.856 1.00 90.38 184 PRO A CA 1
ATOM 1467 C C . PRO A 1 184 ? 11.264 7.780 -11.908 1.00 90.38 184 PRO A C 1
ATOM 1469 O O . PRO A 1 184 ? 10.103 7.843 -11.507 1.00 90.38 184 PRO A O 1
ATOM 1472 N N . ALA A 1 185 ? 11.794 6.649 -12.359 1.00 91.75 185 ALA A N 1
ATOM 1473 C CA . ALA A 1 185 ? 11.092 5.376 -12.371 1.00 91.75 185 ALA A CA 1
ATOM 1474 C C . ALA A 1 185 ? 11.909 4.277 -11.690 1.00 91.75 185 ALA A C 1
ATOM 1476 O O . ALA A 1 185 ? 13.135 4.349 -11.596 1.00 91.75 185 ALA A O 1
ATOM 1477 N N . THR A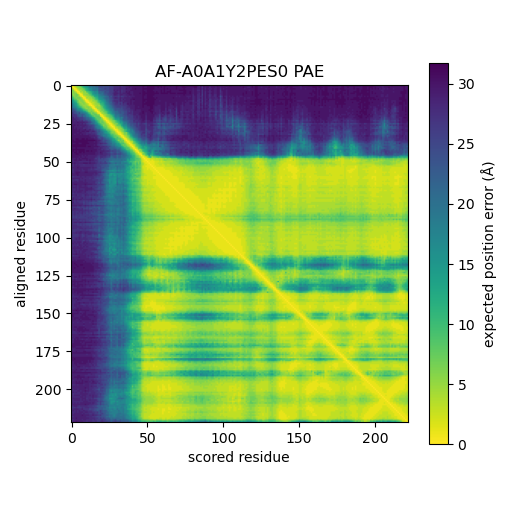 1 186 ? 11.220 3.232 -11.248 1.00 92.88 186 THR A N 1
ATOM 1478 C CA . THR A 1 186 ? 11.815 1.966 -10.812 1.00 92.88 186 THR A CA 1
ATOM 1479 C C . THR A 1 186 ? 11.152 0.807 -11.549 1.00 92.88 186 THR A C 1
ATOM 1481 O O . THR A 1 186 ? 10.001 0.900 -11.981 1.00 92.88 186 THR A O 1
ATOM 1484 N N . THR A 1 187 ? 11.893 -0.279 -11.746 1.00 91.44 187 THR A N 1
ATOM 1485 C CA . THR A 1 187 ? 11.394 -1.459 -12.458 1.00 91.44 187 THR A CA 1
ATOM 1486 C C . THR A 1 187 ? 10.765 -2.450 -11.487 1.00 91.44 187 THR A C 1
ATOM 1488 O O . THR A 1 187 ? 11.364 -2.795 -10.473 1.00 91.44 187 THR A O 1
ATOM 1491 N N . LEU A 1 188 ? 9.611 -2.997 -11.848 1.00 90.56 188 LEU A N 1
ATOM 1492 C CA . LEU A 1 188 ? 8.979 -4.138 -11.193 1.00 90.56 188 LEU A CA 1
AT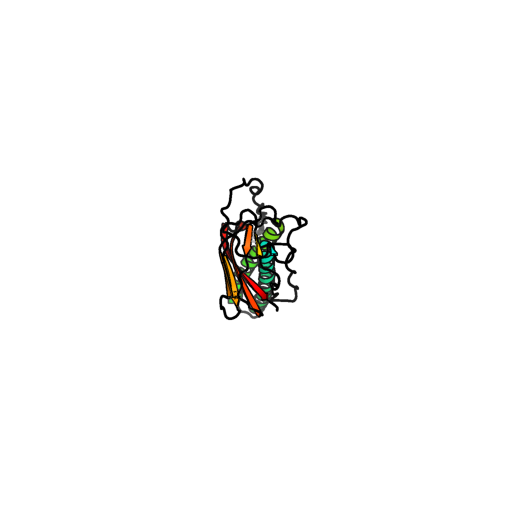OM 1493 C C . LEU A 1 188 ? 9.570 -5.440 -11.743 1.00 90.56 188 LEU A C 1
ATOM 1495 O O . LEU A 1 188 ? 8.916 -6.180 -12.479 1.00 90.56 188 LEU A O 1
ATOM 1499 N N . VAL A 1 189 ? 10.838 -5.705 -11.418 1.00 84.12 189 VAL A N 1
ATOM 1500 C CA . VAL A 1 189 ? 11.484 -6.971 -11.791 1.00 84.12 189 VAL A CA 1
ATOM 1501 C C . VAL A 1 189 ? 10.765 -8.107 -11.081 1.00 84.12 189 VAL A C 1
ATOM 1503 O O . VAL A 1 189 ? 10.607 -8.071 -9.864 1.00 84.12 189 VAL A O 1
ATOM 1506 N N . ARG A 1 190 ? 10.355 -9.117 -11.845 1.00 83.75 190 ARG A N 1
ATOM 1507 C CA . ARG A 1 190 ? 9.739 -10.335 -11.328 1.00 83.75 190 ARG A CA 1
ATOM 1508 C C . ARG A 1 190 ? 10.179 -11.545 -12.134 1.00 83.75 190 ARG A C 1
ATOM 1510 O O . ARG A 1 190 ? 10.363 -11.454 -13.349 1.00 83.75 190 ARG A O 1
ATOM 1517 N N . GLU A 1 191 ? 10.325 -12.673 -11.458 1.00 82.44 191 GLU A N 1
ATOM 1518 C CA . GLU A 1 191 ? 10.456 -13.976 -12.096 1.00 82.44 191 GLU A CA 1
ATOM 1519 C C . GLU A 1 191 ? 9.180 -14.326 -12.876 1.00 82.44 191 GLU A C 1
ATOM 1521 O O . GLU A 1 191 ? 8.133 -13.691 -12.716 1.00 82.44 191 GLU A O 1
ATOM 1526 N N . ASN A 1 192 ? 9.265 -15.325 -13.758 1.00 84.75 192 ASN A N 1
ATOM 1527 C CA . ASN A 1 192 ? 8.135 -15.785 -14.564 1.00 84.75 192 ASN A CA 1
ATOM 1528 C C . ASN A 1 192 ? 7.085 -16.481 -13.676 1.00 84.75 192 ASN A C 1
ATOM 1530 O O . ASN A 1 192 ? 7.033 -17.707 -13.588 1.00 84.75 192 ASN A O 1
ATOM 1534 N N . TYR A 1 193 ? 6.280 -15.670 -12.994 1.00 91.44 193 TYR A N 1
ATOM 1535 C CA . TYR A 1 193 ? 5.263 -16.066 -12.034 1.00 91.44 193 TYR A CA 1
ATOM 1536 C C . TYR A 1 193 ? 3.884 -15.587 -12.491 1.00 91.44 193 TYR A C 1
ATOM 1538 O O . TYR A 1 193 ? 3.738 -14.493 -13.035 1.00 91.44 193 TYR A O 1
ATOM 1546 N N . SER A 1 194 ? 2.863 -16.397 -12.222 1.00 94.00 194 SER A N 1
ATOM 1547 C CA . SER A 1 194 ? 1.462 -16.009 -12.361 1.00 94.00 194 SER A CA 1
ATOM 1548 C C . SER A 1 194 ? 0.688 -16.489 -11.144 1.00 94.00 194 SER A C 1
ATOM 1550 O O . SER A 1 194 ? 0.827 -17.640 -10.729 1.00 94.00 194 SER A O 1
ATOM 1552 N N . GLY A 1 195 ? -0.115 -15.594 -10.581 1.00 95.19 195 GLY A N 1
ATOM 1553 C CA . GLY A 1 195 ? -0.829 -15.804 -9.333 1.00 95.19 195 GLY A CA 1
ATOM 1554 C C . GLY A 1 195 ? -0.994 -14.512 -8.543 1.00 95.19 195 GLY A C 1
ATOM 1555 O O . GLY A 1 195 ? -0.761 -13.406 -9.041 1.00 95.19 195 GLY A O 1
ATOM 1556 N N . GLU A 1 196 ? -1.414 -14.672 -7.295 1.00 95.62 196 GLU A N 1
ATOM 1557 C CA . GLU A 1 196 ? -1.542 -13.582 -6.334 1.00 95.62 196 GLU A CA 1
ATOM 1558 C C . GLU A 1 196 ? -0.191 -13.263 -5.704 1.00 95.62 196 GLU A C 1
ATOM 1560 O O . GLU A 1 196 ? 0.585 -14.159 -5.371 1.00 95.62 196 GLU A O 1
ATOM 1565 N N . VAL A 1 197 ? 0.080 -11.975 -5.528 1.00 95.94 197 VAL A N 1
ATOM 1566 C CA . VAL A 1 197 ? 1.336 -11.483 -4.965 1.00 95.94 197 VAL A CA 1
ATOM 1567 C C . VAL A 1 197 ? 1.085 -10.318 -4.018 1.00 95.94 197 VAL A C 1
ATOM 1569 O O . VAL A 1 197 ? 0.039 -9.669 -4.054 1.00 95.94 197 VAL A O 1
ATOM 1572 N N . VAL A 1 198 ? 2.076 -10.031 -3.188 1.00 96.12 198 VAL A N 1
ATOM 1573 C CA . VAL A 1 198 ? 2.146 -8.845 -2.344 1.00 96.12 198 VAL A CA 1
ATOM 1574 C C . VAL A 1 198 ? 3.259 -7.953 -2.879 1.00 96.12 198 VAL A C 1
ATOM 1576 O O . VAL A 1 198 ? 4.426 -8.347 -2.909 1.00 96.12 198 VAL A O 1
ATOM 1579 N N . LEU A 1 199 ? 2.883 -6.754 -3.316 1.00 96.38 199 LEU A N 1
ATOM 1580 C CA . LEU A 1 199 ? 3.800 -5.686 -3.693 1.00 96.38 199 LEU A CA 1
ATOM 1581 C C . LEU A 1 199 ? 4.110 -4.851 -2.449 1.00 96.38 199 LEU A C 1
ATOM 1583 O O . LEU A 1 199 ? 3.235 -4.157 -1.936 1.00 96.38 199 LEU A O 1
ATOM 1587 N N . THR A 1 200 ? 5.349 -4.908 -1.979 1.00 96.81 200 THR A N 1
ATOM 1588 C CA . THR A 1 200 ? 5.855 -4.111 -0.860 1.00 96.81 200 THR A CA 1
ATOM 1589 C C . THR A 1 200 ? 6.674 -2.951 -1.398 1.00 96.81 200 THR A C 1
ATOM 1591 O O . THR A 1 200 ? 7.625 -3.167 -2.150 1.00 96.81 200 THR A O 1
ATOM 1594 N N . ILE A 1 201 ? 6.324 -1.734 -0.994 1.00 96.06 201 ILE A N 1
ATOM 1595 C CA . ILE A 1 201 ? 7.031 -0.511 -1.375 1.00 96.06 201 ILE A CA 1
ATOM 1596 C C . ILE A 1 201 ? 7.523 0.171 -0.104 1.00 96.06 201 ILE A C 1
ATOM 1598 O O . ILE A 1 201 ? 6.731 0.459 0.795 1.00 96.06 201 ILE A O 1
ATOM 1602 N N . THR A 1 202 ? 8.825 0.438 -0.056 1.00 95.12 202 THR A N 1
ATOM 1603 C CA . THR A 1 202 ? 9.485 1.188 1.013 1.00 95.12 202 THR A CA 1
ATOM 1604 C C . THR A 1 202 ? 10.090 2.460 0.434 1.00 95.12 202 THR A C 1
ATOM 1606 O O . THR A 1 202 ? 10.862 2.393 -0.525 1.00 95.12 202 THR A O 1
ATOM 1609 N N . LYS A 1 203 ? 9.724 3.619 0.992 1.00 92.44 203 LYS A N 1
ATOM 1610 C CA . LYS A 1 203 ? 10.213 4.936 0.551 1.00 92.44 203 LYS A CA 1
ATOM 1611 C C . LYS A 1 203 ? 10.108 5.986 1.653 1.00 92.44 203 LYS A C 1
ATOM 1613 O O . LYS A 1 203 ? 9.314 5.838 2.580 1.00 92.44 203 LYS A O 1
ATOM 1618 N N . PHE A 1 204 ? 10.812 7.104 1.501 1.00 90.69 204 PHE A N 1
ATOM 1619 C CA . PHE A 1 204 ? 10.543 8.298 2.302 1.00 90.69 204 PHE A CA 1
ATOM 1620 C C . PHE A 1 204 ? 9.188 8.919 1.928 1.00 90.69 204 PHE A C 1
ATOM 1622 O O . PHE A 1 204 ? 8.884 9.103 0.747 1.00 90.69 204 PHE A O 1
ATOM 1629 N N . PHE A 1 205 ? 8.368 9.259 2.926 1.00 88.12 205 PHE A N 1
ATOM 1630 C CA . PHE A 1 205 ? 7.074 9.904 2.721 1.00 88.12 205 PHE A CA 1
ATOM 1631 C C . PHE A 1 205 ? 7.056 11.310 3.329 1.00 88.12 205 PHE A C 1
ATOM 1633 O O . PHE A 1 205 ? 6.955 11.439 4.551 1.00 88.12 205 PHE A O 1
ATOM 1640 N N . PRO A 1 206 ? 7.094 12.371 2.496 1.00 84.94 206 PRO A N 1
ATOM 1641 C CA . PRO A 1 206 ? 7.242 13.746 2.971 1.00 84.94 206 PRO A CA 1
ATOM 1642 C C . PRO A 1 206 ? 6.179 14.182 3.978 1.00 84.94 206 PRO A C 1
ATOM 1644 O O . PRO A 1 206 ? 6.493 14.896 4.918 1.00 84.94 206 PRO A O 1
ATOM 1647 N N . PHE A 1 207 ? 4.934 13.722 3.823 1.00 85.06 207 PHE A N 1
ATOM 1648 C CA . PHE A 1 207 ? 3.836 14.086 4.724 1.00 85.06 207 PHE A CA 1
ATOM 1649 C C . PHE A 1 207 ? 4.076 13.656 6.181 1.00 85.06 207 PHE A C 1
ATOM 1651 O O . PHE A 1 207 ? 3.621 14.335 7.095 1.00 85.06 207 PHE A O 1
ATOM 1658 N N . MET A 1 208 ? 4.777 12.539 6.400 1.00 86.25 208 MET A N 1
ATOM 1659 C CA . MET A 1 208 ? 5.110 12.046 7.743 1.00 86.25 208 MET A CA 1
ATOM 1660 C C . MET A 1 208 ? 6.581 12.267 8.114 1.00 86.25 208 MET A C 1
ATOM 1662 O O . MET A 1 208 ? 6.991 11.856 9.193 1.00 86.25 208 MET A O 1
ATOM 1666 N N . GLU A 1 209 ? 7.369 12.866 7.217 1.00 89.81 209 GLU A N 1
ATOM 1667 C CA . GLU A 1 209 ? 8.812 13.092 7.376 1.00 89.81 209 GLU A CA 1
ATOM 1668 C C . GLU A 1 209 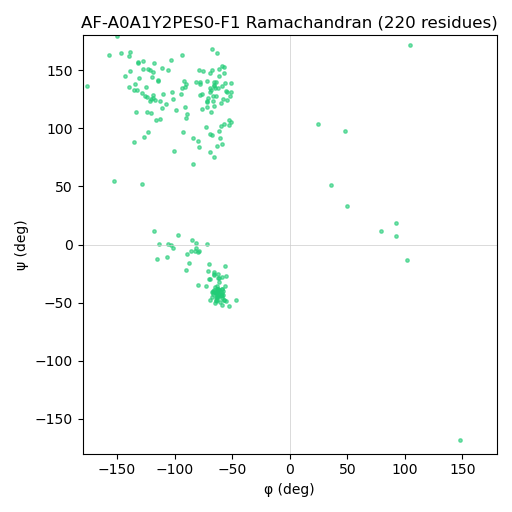? 9.606 11.839 7.798 1.00 89.81 209 GLU A C 1
ATOM 1670 O O . GLU A 1 209 ? 10.600 11.916 8.518 1.00 89.81 209 GLU A O 1
ATOM 1675 N N . GLN A 1 210 ? 9.180 10.659 7.343 1.00 91.25 210 GLN A N 1
ATOM 1676 C CA . GLN A 1 210 ? 9.799 9.384 7.704 1.00 91.25 210 GLN A CA 1
ATOM 1677 C C . GLN A 1 210 ? 9.732 8.372 6.563 1.00 91.25 210 GLN A C 1
ATOM 1679 O O . GLN A 1 210 ? 8.962 8.524 5.611 1.00 91.25 210 GLN A O 1
ATOM 1684 N N . GLU A 1 211 ? 10.531 7.312 6.674 1.00 92.44 211 GLU A N 1
ATOM 1685 C CA . GLU A 1 211 ? 10.391 6.142 5.813 1.00 92.44 211 GLU A CA 1
ATOM 1686 C C . GLU A 1 211 ? 9.098 5.395 6.144 1.00 92.44 211 GLU A C 1
ATOM 1688 O O . GLU A 1 211 ? 8.765 5.162 7.307 1.00 92.44 211 GLU A O 1
ATOM 1693 N N . ILE A 1 212 ? 8.365 5.023 5.102 1.00 92.31 212 ILE A N 1
ATOM 1694 C CA . ILE A 1 212 ? 7.166 4.204 5.196 1.00 92.31 212 ILE A CA 1
ATOM 1695 C C . ILE A 1 212 ? 7.383 2.923 4.418 1.00 92.31 212 ILE A C 1
ATOM 1697 O O . ILE A 1 212 ? 8.059 2.910 3.392 1.00 92.31 212 ILE A O 1
ATOM 1701 N N . THR A 1 213 ? 6.746 1.858 4.887 1.00 95.50 213 THR A N 1
ATOM 1702 C CA . THR A 1 213 ? 6.576 0.629 4.121 1.00 95.50 213 THR A CA 1
ATOM 1703 C C . THR A 1 213 ? 5.095 0.327 4.046 1.00 95.50 213 THR A C 1
ATOM 1705 O O . THR A 1 213 ? 4.426 0.271 5.076 1.00 95.50 213 THR A O 1
ATOM 1708 N N . TYR A 1 214 ? 4.583 0.120 2.839 1.00 94.69 214 TYR A N 1
ATOM 1709 C CA . TYR A 1 214 ? 3.201 -0.291 2.632 1.00 94.69 214 TYR A CA 1
ATOM 1710 C C . TYR A 1 214 ? 3.128 -1.466 1.659 1.00 94.69 214 TYR A C 1
ATOM 1712 O O . TYR A 1 214 ? 4.051 -1.719 0.881 1.00 94.69 214 TYR A O 1
ATOM 1720 N N . GLN A 1 215 ? 2.040 -2.228 1.761 1.00 95.38 215 GLN A N 1
ATOM 1721 C CA . GLN A 1 215 ? 1.864 -3.486 1.043 1.00 95.38 215 GLN A CA 1
ATOM 1722 C C . GLN A 1 215 ? 0.537 -3.501 0.302 1.00 95.38 215 GLN A C 1
ATOM 1724 O O . GLN A 1 215 ? -0.514 -3.236 0.885 1.00 95.38 215 GLN A O 1
ATOM 1729 N N . VAL A 1 216 ? 0.583 -3.852 -0.978 1.00 93.88 216 VAL A N 1
ATOM 1730 C CA . VAL A 1 216 ? -0.590 -3.934 -1.843 1.00 93.88 216 VAL A CA 1
ATOM 1731 C C . VAL A 1 216 ? -0.749 -5.356 -2.344 1.00 93.88 216 VAL A C 1
ATOM 1733 O O . VAL A 1 216 ? 0.170 -5.926 -2.931 1.00 93.88 216 VAL A O 1
ATOM 1736 N N . ASN A 1 217 ? -1.937 -5.919 -2.139 1.00 93.44 217 ASN A N 1
ATOM 1737 C CA . ASN A 1 217 ? -2.302 -7.183 -2.762 1.00 93.44 217 ASN A CA 1
ATOM 1738 C C . ASN A 1 217 ? -2.466 -6.965 -4.262 1.00 93.44 217 ASN A C 1
ATOM 1740 O O . ASN A 1 217 ? -3.145 -6.035 -4.697 1.00 93.44 217 ASN A O 1
ATOM 1744 N N . ALA A 1 218 ? -1.849 -7.832 -5.046 1.00 94.19 218 ALA A N 1
ATOM 1745 C CA . ALA A 1 218 ? -1.775 -7.717 -6.486 1.00 94.19 218 ALA A CA 1
ATOM 1746 C C . ALA A 1 218 ? -1.971 -9.076 -7.164 1.00 94.19 218 ALA A C 1
ATOM 1748 O O . ALA A 1 218 ? -1.925 -10.130 -6.527 1.00 94.19 218 ALA A O 1
ATOM 1749 N N . ILE A 1 219 ? -2.221 -9.045 -8.469 1.00 94.06 219 ILE A N 1
ATOM 1750 C CA . ILE A 1 219 ? -2.391 -10.241 -9.294 1.00 94.06 219 ILE A CA 1
ATOM 1751 C C . ILE A 1 219 ? -1.596 -10.120 -10.593 1.00 94.06 219 ILE A C 1
ATOM 1753 O O . ILE A 1 219 ? -1.560 -9.058 -11.220 1.00 94.06 219 ILE A O 1
ATOM 1757 N N . ILE A 1 220 ? -0.953 -11.219 -10.983 1.00 93.62 220 ILE A N 1
ATOM 1758 C CA . ILE A 1 220 ? -0.227 -11.358 -12.246 1.00 93.62 220 ILE A CA 1
ATOM 1759 C C . ILE A 1 220 ? -0.859 -12.512 -13.023 1.00 93.62 220 ILE A C 1
ATOM 1761 O O . ILE A 1 220 ? -0.783 -13.675 -12.620 1.00 93.62 220 ILE A O 1
ATOM 1765 N N . GLU A 1 221 ? -1.493 -12.191 -14.141 1.00 91.81 221 GLU A N 1
ATOM 1766 C CA . GLU A 1 221 ? -2.116 -13.169 -15.036 1.00 91.81 221 GLU A CA 1
ATOM 1767 C C . GLU A 1 221 ? -1.143 -13.589 -16.150 1.00 91.81 221 GLU A C 1
ATOM 1769 O O . GLU A 1 221 ? -0.116 -12.942 -16.358 1.00 91.81 221 GLU A O 1
ATOM 1774 N N . LYS A 1 222 ? -1.440 -14.709 -16.818 1.00 77.94 222 LYS A N 1
ATOM 1775 C CA . LYS A 1 222 ? -0.672 -15.198 -17.975 1.00 77.94 222 LYS A CA 1
ATOM 1776 C C . LYS A 1 222 ? -1.135 -14.570 -19.279 1.00 77.94 222 LYS A C 1
ATOM 1778 O O . LYS A 1 222 ? -2.356 -14.331 -19.402 1.00 77.94 222 LYS A O 1
#

Solvent-accessible surface area (backbone atoms only — not comparable to full-atom values): 13484 Å² total; per-residue (Å²): 140,85,84,88,79,89,80,88,77,88,77,76,87,77,78,78,76,76,79,80,73,78,70,75,77,72,77,79,82,75,80,83,74,82,80,92,72,89,77,87,56,59,83,87,85,65,96,70,76,72,44,46,82,26,24,35,44,44,63,46,53,50,41,51,39,44,54,49,49,48,55,48,50,56,51,50,49,54,52,32,52,52,41,40,76,73,67,37,70,73,34,51,62,55,44,55,53,50,53,53,52,48,53,50,48,54,50,50,43,53,48,50,68,68,70,49,74,75,92,51,90,75,59,41,61,71,72,81,78,69,55,95,85,53,83,72,61,60,47,79,38,60,63,43,43,28,36,37,39,64,72,84,71,60,71,45,39,41,37,35,21,37,83,90,64,51,74,48,21,69,33,75,50,46,26,77,32,83,77,48,86,72,26,32,25,33,59,57,52,62,56,103,66,67,48,60,30,35,41,36,44,34,34,66,37,79,95,76,75,38,76,45,74,52,70,37,52,25,34,26,65,131

Sequen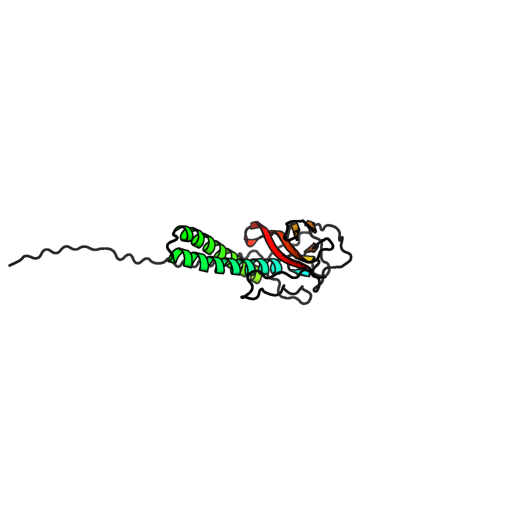ce (222 aa):
MKTRTLIKSAVLLLTIIACSNNSEQELPDDFKNQTTMKQKFAGKSASEEPNQDNTYFEEDVHAYYIENTLTKQYLLKKELVAQIEEGNDEAIEQLEQLQQEIKLNEQIKKYLFGVRPPKLPGFPPPPKPCDEKEINCKLPLTNIQYLLLTQNSENISVTIKTIEGETIGTNEGLFSADNFDGYPATTLVRENYSGEVVLTITKFFPFMEQEITYQVNAIIEK

Secondary structure (DSSP, 8-state):
-------------------------PPPGGGG--------PPPP--SS---TTTEEEHHHHHHHHHHHHHHHHHHHHHHHHHHHHTT-THHHHHHHHHHHHHHHHHHHHHHHHHHSPP--TTSPPPPPPPPTT-TTPPEE-TT--EEE--TT---EEEEEEETT--EEEEEE--EE-TTTTT-EEEE----S--EEEEEEEEEEEGGGTEEEEEEEEEEE--

pLDDT: mean 78.5, std 21.29, range [32.41, 98.06]

Radius of gyration: 24.99 Å; Cα contacts (8 Å, |Δi|>4): 310; chains: 1; bounding box: 69×48×85 Å

Mean predicted aligned error: 12.13 Å

Organism: NCBI:txid1635173

Nearest PDB structures (foldseek):
  5x1i-assembly2_B  TM=3.500E-01  e=1.335E-01  Sphingobium sp. SYK-6
  5x1i-assembly1_A-2  TM=3.571E-01  e=1.907E-01  Sphingobium sp. SYK-6
  5d1q-assembly1_E  TM=4.469E-01  e=3.891E-01  Staphylococcus aureus RF122
  5tl4-assembly2_B  TM=3.910E-01  e=4.383E-01  Sphingomonas paucimobilis
  5x1k-assembly2_B  TM=3.542E-01  e=3.455E-01  Sphingobium sp. SYK-6